Protein AF-A0AB74F305-F1 (afdb_monomer_lite)

pLDDT: mean 72.8, std 18.72, range [35.31, 97.62]

Organism: NCBI:txid53442

Foldseek 3Di:
DFKKFKWWDDPATDTDIDDDPDFVVVQVVVVVCVVVCVDDDDDDDDIDIGIDGDPPPPDPPPQPQKAWKWKQAAPAFIDIDIWGFDQVRVCVVQVARWDWADQDVFKIKIHHDPVVPPPWDWFDFRAHPVRHTDDTGTGMMMMFGAPPSNNTTHYDDPVRNVVVSVVRGGRDPPPPDPVPPPDPPPPDDDDD

Secondary structure (DSSP, 8-state):
--EEEEEE-SSS-EEEEEE-SSHHHHHHHHHHHHHTTSS---S-S---EEEEE-TT--------SEEEEEEE-TTS--EEEEEESSHHHHHHHHTS-EEEEEEETTEEEEEE-GGG-TTPPEEEEEE-TT--EEEEEES-EEEEEE-TTSSSEEPPPHHHHHHHHHHH-STT-----GGGS-----------

Structure (mmCIF, N/CA/C/O backbone):
data_AF-A0AB74F305-F1
#
_entry.id   AF-A0AB74F305-F1
#
loop_
_atom_site.group_PDB
_atom_site.id
_atom_site.type_symbol
_atom_site.label_atom_id
_atom_site.label_alt_id
_atom_site.label_comp_id
_atom_site.label_asym_id
_atom_site.label_entity_id
_atom_site.label_seq_id
_atom_site.pdbx_PDB_ins_code
_atom_site.Cartn_x
_atom_site.Cartn_y
_atom_site.Cartn_z
_atom_site.occupancy
_atom_site.B_iso_or_equiv
_atom_site.auth_seq_id
_atom_site.auth_comp_id
_atom_site.auth_asym_id
_atom_site.auth_atom_id
_atom_site.pdbx_PDB_model_num
ATOM 1 N N . MET A 1 1 ? 31.270 -5.449 -21.901 1.00 60.44 1 MET A N 1
ATOM 2 C CA . MET A 1 1 ? 30.596 -4.481 -22.786 1.00 60.44 1 MET A CA 1
ATOM 3 C C . MET A 1 1 ? 30.128 -3.310 -21.929 1.00 60.44 1 MET A C 1
ATOM 5 O O . MET A 1 1 ? 29.971 -3.527 -20.726 1.00 60.44 1 MET A O 1
ATOM 9 N N . PRO A 1 2 ? 30.035 -2.085 -22.472 1.00 66.62 2 PRO A N 1
ATOM 10 C CA . PRO A 1 2 ? 29.438 -0.961 -21.754 1.00 66.62 2 PRO A CA 1
ATOM 11 C C . PRO A 1 2 ? 27.959 -1.240 -21.427 1.00 66.62 2 PRO A C 1
ATOM 13 O O . PRO A 1 2 ? 27.319 -2.066 -22.074 1.00 66.62 2 PRO A O 1
ATOM 16 N N . LYS A 1 3 ? 27.446 -0.604 -20.369 1.00 64.94 3 LYS A N 1
ATOM 17 C CA . LYS A 1 3 ? 26.039 -0.705 -19.959 1.00 64.94 3 LYS A CA 1
ATOM 18 C C . LYS A 1 3 ? 25.354 0.634 -20.158 1.00 64.94 3 LYS A C 1
ATOM 20 O O . LYS A 1 3 ? 25.915 1.671 -19.791 1.00 64.94 3 LYS A O 1
ATOM 25 N N . TYR A 1 4 ? 24.152 0.580 -20.705 1.00 67.38 4 TYR A N 1
ATOM 26 C CA . TYR A 1 4 ? 23.337 1.746 -20.996 1.00 67.38 4 TYR A CA 1
ATOM 27 C C . TYR A 1 4 ? 22.005 1.615 -20.275 1.00 67.38 4 TYR A C 1
ATOM 29 O O . TYR A 1 4 ? 21.373 0.561 -20.341 1.00 67.38 4 TYR A O 1
ATOM 37 N N . ASP A 1 5 ? 21.588 2.685 -19.612 1.00 63.56 5 ASP A N 1
ATOM 38 C CA . ASP A 1 5 ? 20.220 2.833 -19.140 1.00 63.56 5 ASP A CA 1
ATOM 39 C C . ASP A 1 5 ? 19.426 3.508 -20.247 1.00 63.56 5 ASP A C 1
ATOM 41 O O . ASP A 1 5 ? 19.701 4.647 -20.621 1.00 63.56 5 ASP A O 1
ATOM 45 N N . VAL A 1 6 ? 18.456 2.788 -20.792 1.00 64.31 6 VAL A N 1
ATOM 46 C CA . VAL A 1 6 ? 17.524 3.314 -21.780 1.00 64.31 6 VAL A CA 1
ATOM 47 C C . VAL A 1 6 ? 16.281 3.762 -21.029 1.00 64.31 6 VAL A C 1
ATOM 49 O O . VAL A 1 6 ? 15.557 2.944 -20.452 1.00 64.31 6 VAL A O 1
ATOM 52 N N . THR A 1 7 ? 16.048 5.070 -21.007 1.00 57.38 7 THR A N 1
ATOM 53 C CA . THR A 1 7 ? 14.830 5.651 -20.449 1.00 57.38 7 THR A CA 1
ATOM 54 C C . THR A 1 7 ? 13.761 5.668 -21.525 1.00 57.38 7 THR A C 1
ATOM 56 O O . THR A 1 7 ? 13.965 6.224 -22.602 1.00 57.38 7 THR A O 1
ATOM 59 N N . VAL A 1 8 ? 12.611 5.077 -21.217 1.00 62.59 8 VAL A N 1
ATOM 60 C CA . VAL A 1 8 ? 11.417 5.145 -22.061 1.00 62.59 8 VAL A CA 1
ATOM 61 C C . VAL A 1 8 ? 10.491 6.204 -21.467 1.00 62.59 8 VAL A C 1
ATOM 63 O O . VAL A 1 8 ? 9.974 6.038 -20.355 1.00 62.59 8 VAL A O 1
ATOM 66 N N . THR A 1 9 ? 10.326 7.327 -22.163 1.00 47.56 9 THR A N 1
ATOM 67 C CA . THR A 1 9 ? 9.644 8.518 -21.637 1.00 47.56 9 THR A CA 1
ATOM 68 C C . THR A 1 9 ? 8.179 8.606 -22.080 1.00 47.56 9 THR A C 1
ATOM 70 O O . THR A 1 9 ? 7.843 9.332 -23.001 1.00 47.56 9 THR A O 1
ATOM 73 N N . GLU A 1 10 ? 7.252 7.979 -21.342 1.00 49.41 10 GLU A N 1
ATOM 74 C CA . GLU A 1 10 ? 5.833 8.397 -21.324 1.00 49.41 10 GLU A CA 1
ATOM 75 C C . GLU A 1 10 ? 5.156 8.092 -19.981 1.00 49.41 10 GLU A C 1
ATOM 77 O O . GLU A 1 10 ? 5.121 6.932 -19.600 1.00 49.41 10 GLU A O 1
ATOM 82 N N . LEU A 1 11 ? 4.590 9.121 -19.307 1.00 35.31 11 LEU A N 1
ATOM 83 C CA . LEU A 1 11 ? 3.744 9.182 -18.073 1.00 35.31 11 LEU A CA 1
ATOM 84 C C . LEU A 1 11 ? 4.050 8.246 -16.867 1.00 35.31 11 LEU A C 1
ATOM 86 O O . LEU A 1 11 ? 3.503 8.451 -15.783 1.00 35.31 11 LEU A O 1
ATOM 90 N N . ALA A 1 12 ? 4.949 7.286 -17.022 1.00 40.88 12 ALA A N 1
ATOM 91 C CA . ALA A 1 12 ? 5.517 6.331 -16.095 1.00 40.88 12 ALA A CA 1
ATOM 92 C C . ALA A 1 12 ? 6.875 5.912 -16.692 1.00 40.88 12 ALA A C 1
ATOM 94 O O . ALA A 1 12 ? 6.942 5.105 -17.615 1.00 40.88 12 ALA A O 1
ATOM 95 N N . CYS A 1 13 ? 7.959 6.513 -16.199 1.00 44.44 13 CYS A N 1
ATOM 96 C CA . CYS A 1 13 ? 9.302 6.264 -16.716 1.00 44.44 13 CYS A CA 1
ATOM 97 C C . CYS A 1 13 ? 9.743 4.836 -16.373 1.00 44.44 13 CYS A C 1
ATOM 99 O O . CYS A 1 13 ? 9.977 4.532 -15.197 1.00 44.44 13 CYS A O 1
ATOM 101 N N . ALA A 1 14 ? 9.872 3.986 -17.391 1.00 52.38 14 ALA A N 1
ATOM 102 C CA . ALA A 1 14 ? 10.574 2.715 -17.287 1.00 52.38 14 ALA A CA 1
ATOM 103 C C . ALA A 1 14 ? 12.036 2.933 -17.692 1.00 52.38 14 ALA A C 1
ATOM 105 O O . ALA A 1 14 ? 12.310 3.530 -18.733 1.00 52.38 14 ALA A O 1
ATOM 106 N N . VAL A 1 15 ? 12.964 2.460 -16.862 1.00 57.47 15 VAL A N 1
ATOM 107 C CA . VAL A 1 15 ? 14.394 2.427 -17.182 1.00 57.47 15 VAL A CA 1
ATOM 108 C C . VAL A 1 15 ? 14.761 0.972 -17.428 1.00 57.47 15 VAL A C 1
ATOM 110 O O . VAL A 1 15 ? 14.528 0.123 -16.566 1.00 57.47 15 VAL A O 1
ATOM 113 N N . VAL A 1 16 ? 15.292 0.679 -18.610 1.00 62.97 16 VAL A N 1
ATOM 114 C CA . VAL A 1 16 ? 15.774 -0.655 -18.977 1.00 62.97 16 VAL A CA 1
ATOM 115 C C . VAL A 1 16 ? 17.283 -0.578 -19.140 1.00 62.97 16 VAL A C 1
ATOM 117 O O . VAL A 1 16 ? 17.777 0.183 -19.966 1.00 62.97 16 VAL A O 1
ATOM 120 N N . THR A 1 17 ? 18.021 -1.369 -18.365 1.00 67.25 17 THR A N 1
ATOM 121 C CA . THR A 1 17 ? 19.474 -1.468 -18.517 1.00 67.25 17 THR A CA 1
ATOM 122 C C . THR A 1 17 ? 19.812 -2.569 -19.516 1.00 67.25 17 THR A C 1
ATOM 124 O O . THR A 1 17 ? 19.447 -3.729 -19.317 1.00 67.25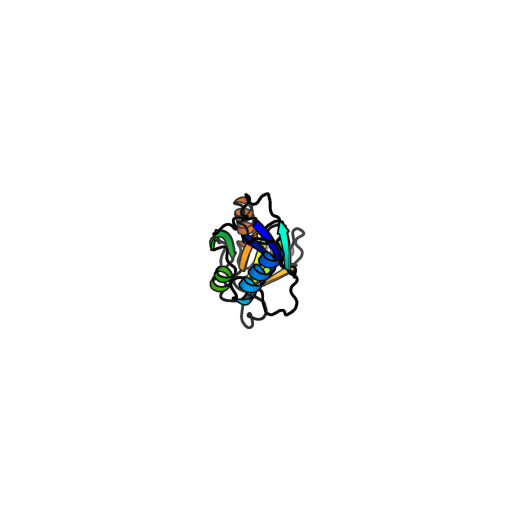 17 THR A O 1
ATOM 127 N N . VAL A 1 18 ? 20.545 -2.219 -20.567 1.00 70.19 18 VAL A N 1
ATOM 128 C CA . VAL A 1 18 ? 20.995 -3.141 -21.616 1.00 70.19 18 VAL A CA 1
ATOM 129 C C . VAL A 1 18 ? 22.522 -3.137 -21.721 1.00 70.19 18 VAL A C 1
ATOM 131 O O . VAL A 1 18 ? 23.187 -2.137 -21.432 1.00 70.19 18 VAL A O 1
ATOM 134 N N . GLU A 1 19 ? 23.096 -4.286 -22.079 1.00 72.62 19 GLU A N 1
ATOM 135 C CA . GLU A 1 19 ? 24.536 -4.438 -22.306 1.00 72.62 19 GLU A CA 1
ATOM 136 C C . GLU A 1 19 ? 24.802 -4.446 -23.808 1.00 72.62 19 GLU A C 1
ATOM 138 O O . GLU A 1 19 ? 24.696 -5.487 -24.446 1.00 72.62 19 GLU A O 1
ATOM 143 N N . GLU A 1 20 ? 25.160 -3.295 -24.365 1.00 77.00 20 GLU A N 1
ATOM 144 C CA . GLU A 1 20 ? 25.348 -3.134 -25.807 1.00 77.00 20 GLU A CA 1
ATOM 145 C C . GLU A 1 20 ? 26.668 -2.432 -26.122 1.00 77.00 20 GLU A C 1
ATOM 147 O O . GLU A 1 20 ? 27.344 -1.895 -25.239 1.00 77.00 20 GLU A O 1
ATOM 152 N N . GLU A 1 21 ? 27.100 -2.519 -27.378 1.00 74.25 21 GLU A N 1
ATOM 153 C CA . GLU A 1 21 ? 28.383 -1.953 -27.812 1.00 74.25 21 GLU A CA 1
ATOM 154 C C . GLU A 1 21 ? 28.345 -0.421 -27.895 1.00 74.25 21 GLU A C 1
ATOM 156 O O . GLU A 1 21 ? 29.355 0.233 -27.613 1.00 74.25 21 GLU A O 1
ATOM 161 N N . ASP A 1 22 ? 27.180 0.142 -28.219 1.00 76.50 22 ASP A N 1
ATOM 162 C CA . ASP A 1 22 ? 26.937 1.575 -28.325 1.00 76.50 22 ASP A CA 1
ATOM 163 C C . ASP A 1 22 ? 25.496 1.962 -27.929 1.00 76.50 22 ASP A C 1
ATOM 165 O O . ASP A 1 22 ? 24.659 1.124 -27.589 1.00 76.50 22 ASP A O 1
ATOM 169 N N . LYS A 1 23 ? 25.234 3.274 -27.928 1.00 71.75 23 LYS A N 1
ATOM 170 C CA . LYS A 1 23 ? 23.952 3.868 -27.530 1.00 71.75 23 LYS A CA 1
ATOM 171 C C . LYS A 1 23 ? 22.802 3.486 -28.480 1.00 71.75 23 LYS A C 1
ATOM 173 O O . LYS A 1 23 ? 21.680 3.309 -28.022 1.00 71.75 23 LYS A O 1
ATOM 178 N N . GLU A 1 24 ? 23.077 3.377 -29.776 1.00 74.25 24 GLU A N 1
ATOM 179 C CA . GLU A 1 24 ? 22.067 3.116 -30.810 1.00 74.25 24 GLU A CA 1
ATOM 180 C C . GLU A 1 24 ? 21.603 1.654 -30.734 1.00 74.25 24 GLU A C 1
ATOM 182 O O . GLU A 1 24 ? 20.406 1.379 -30.695 1.00 74.25 24 GLU A O 1
ATOM 187 N N . ALA A 1 25 ? 22.543 0.722 -30.548 1.00 77.25 25 ALA A N 1
ATOM 188 C CA . ALA A 1 25 ? 22.255 -0.683 -30.275 1.00 77.25 25 ALA A CA 1
ATOM 189 C C . ALA A 1 25 ? 21.471 -0.877 -28.963 1.00 77.25 25 ALA A C 1
ATOM 191 O O . ALA A 1 25 ? 20.577 -1.722 -28.890 1.00 77.25 25 ALA A O 1
ATOM 192 N N . ALA A 1 26 ? 21.760 -0.071 -27.934 1.00 74.88 26 ALA A N 1
ATOM 193 C CA . ALA A 1 26 ? 21.012 -0.081 -26.677 1.00 74.88 26 ALA A CA 1
ATOM 194 C C . ALA A 1 26 ? 19.537 0.321 -26.864 1.00 74.88 26 ALA A C 1
ATOM 196 O O . ALA A 1 26 ? 18.642 -0.337 -26.325 1.00 74.88 26 ALA A O 1
ATOM 197 N N . GLU A 1 27 ? 19.278 1.369 -27.648 1.00 72.88 27 GLU A N 1
ATOM 198 C CA . GLU A 1 27 ? 17.924 1.821 -27.986 1.00 72.88 27 GLU A CA 1
ATOM 199 C C . GLU A 1 27 ? 17.174 0.761 -28.809 1.00 72.88 27 GLU A C 1
ATOM 201 O O . GLU A 1 27 ? 16.063 0.383 -28.431 1.00 72.88 27 GLU A O 1
ATOM 206 N N . GLU A 1 28 ? 17.801 0.182 -29.841 1.00 77.00 28 GLU A N 1
ATOM 207 C CA . GLU A 1 28 ? 17.206 -0.905 -30.636 1.00 77.00 28 GLU A CA 1
ATOM 208 C C . GLU A 1 28 ? 16.890 -2.146 -29.787 1.00 77.00 28 GLU A C 1
ATOM 210 O O . GLU A 1 28 ? 15.844 -2.783 -29.957 1.00 77.00 28 GLU A O 1
ATOM 215 N N . MET A 1 29 ? 17.773 -2.509 -28.850 1.00 75.06 29 MET A N 1
ATOM 216 C CA . MET A 1 29 ? 17.553 -3.649 -27.961 1.00 75.06 29 MET A CA 1
ATOM 217 C C . MET A 1 29 ? 16.366 -3.400 -27.025 1.00 75.06 29 MET A C 1
ATOM 219 O O . MET A 1 29 ? 15.519 -4.289 -26.869 1.00 75.06 29 MET A O 1
ATOM 223 N N . ALA A 1 30 ? 16.283 -2.208 -26.428 1.00 70.62 30 ALA A N 1
ATOM 224 C CA . ALA A 1 30 ? 15.178 -1.814 -25.560 1.00 70.62 30 ALA A CA 1
ATOM 225 C C . ALA A 1 30 ? 13.848 -1.750 -26.327 1.00 70.62 30 ALA A C 1
ATOM 227 O O . ALA A 1 30 ? 12.839 -2.286 -25.859 1.00 70.62 30 ALA A O 1
ATOM 228 N N . GLU A 1 31 ? 13.848 -1.199 -27.542 1.00 71.62 31 GLU A N 1
ATOM 229 C CA . GLU A 1 31 ? 12.685 -1.194 -28.429 1.00 71.62 31 GLU A CA 1
ATOM 230 C C . GLU A 1 31 ? 12.271 -2.628 -28.808 1.00 71.62 31 GLU A C 1
ATOM 232 O O . GLU A 1 31 ? 11.092 -2.988 -28.774 1.00 71.62 31 GLU A O 1
ATOM 237 N N . ALA A 1 32 ? 13.230 -3.509 -29.098 1.00 72.06 32 ALA A N 1
ATOM 238 C CA . ALA A 1 32 ? 12.954 -4.909 -29.393 1.00 72.06 32 ALA A CA 1
ATOM 239 C C . ALA A 1 32 ? 12.415 -5.675 -28.173 1.00 72.06 32 ALA A C 1
ATOM 241 O O . ALA A 1 32 ? 11.588 -6.572 -28.340 1.00 72.06 32 ALA A O 1
ATOM 242 N N . MET A 1 33 ? 12.870 -5.378 -26.950 1.00 67.25 33 MET A N 1
ATOM 243 C CA . MET A 1 33 ? 12.297 -5.932 -25.710 1.00 67.25 33 MET A CA 1
ATOM 244 C C . MET A 1 33 ? 10.852 -5.462 -25.510 1.00 67.25 33 MET A C 1
ATOM 246 O O . MET A 1 33 ? 9.973 -6.268 -25.185 1.00 67.25 33 MET A O 1
ATOM 250 N N . PHE A 1 34 ? 10.587 -4.183 -25.783 1.00 65.12 34 PHE A N 1
ATOM 251 C CA . PHE A 1 34 ? 9.245 -3.611 -25.748 1.00 65.12 34 PHE A CA 1
ATOM 252 C C . PHE A 1 34 ? 8.315 -4.282 -26.772 1.00 65.12 34 PHE A C 1
ATOM 254 O O . PHE A 1 34 ? 7.265 -4.811 -26.408 1.00 65.12 34 PHE A O 1
ATOM 261 N N . ASN A 1 35 ? 8.743 -4.385 -28.032 1.00 66.44 35 ASN A N 1
ATOM 262 C CA . ASN A 1 35 ? 7.987 -5.025 -29.115 1.00 66.44 35 ASN A CA 1
ATOM 263 C C . ASN A 1 35 ? 7.760 -6.533 -28.894 1.00 66.44 35 ASN A C 1
ATOM 265 O O . ASN A 1 35 ? 6.776 -7.096 -29.378 1.00 66.44 35 ASN A O 1
ATOM 269 N N . ARG A 1 36 ? 8.645 -7.200 -28.140 1.00 68.50 36 ARG A N 1
ATOM 270 C CA . ARG A 1 36 ? 8.478 -8.599 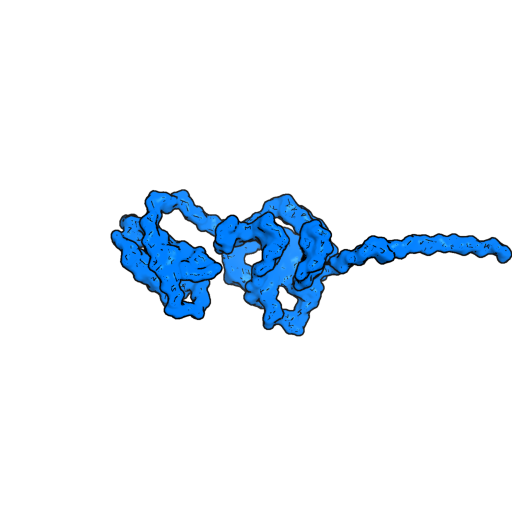-27.705 1.00 68.50 36 ARG A CA 1
ATOM 271 C C . ARG A 1 36 ? 7.495 -8.763 -26.540 1.00 68.50 36 ARG A C 1
ATOM 273 O O . ARG A 1 36 ? 7.133 -9.893 -26.214 1.00 68.50 36 ARG A O 1
ATOM 280 N N . GLY A 1 37 ? 7.031 -7.664 -25.940 1.00 55.72 37 GLY A N 1
ATOM 281 C CA . GLY A 1 37 ? 6.119 -7.668 -24.796 1.00 55.72 37 GLY A CA 1
ATOM 282 C C . GLY A 1 37 ? 6.785 -8.089 -23.484 1.00 55.72 37 GLY A C 1
ATOM 283 O O . GLY A 1 37 ? 6.087 -8.466 -22.541 1.00 55.72 37 GLY A O 1
ATOM 284 N N . GLU A 1 38 ? 8.120 -8.051 -23.421 1.00 58.66 38 GLU A N 1
ATOM 285 C CA . GLU A 1 38 ? 8.894 -8.336 -22.204 1.00 58.66 38 GLU A CA 1
ATOM 286 C C . GLU A 1 38 ? 8.779 -7.184 -21.192 1.00 58.66 38 GLU A C 1
ATOM 288 O O . GLU A 1 38 ? 8.834 -7.406 -19.982 1.00 58.66 38 GLU A O 1
ATOM 293 N N . CYS A 1 39 ? 8.481 -5.977 -21.683 1.00 48.22 39 CYS A N 1
ATOM 294 C CA . CYS A 1 39 ? 8.061 -4.824 -20.897 1.00 48.22 39 CYS A CA 1
ATOM 295 C C . CYS A 1 39 ? 6.602 -4.495 -21.249 1.00 48.22 39 CYS A C 1
ATOM 297 O O . CYS A 1 39 ? 6.292 -4.164 -22.390 1.00 48.22 39 CYS A O 1
ATOM 299 N N . SER A 1 40 ? 5.674 -4.615 -20.293 1.00 40.22 40 SER A N 1
ATOM 300 C CA . SER A 1 40 ? 4.253 -4.366 -20.555 1.00 40.22 40 SER A CA 1
ATOM 301 C C . SER A 1 40 ? 3.882 -2.912 -20.262 1.00 40.22 40 SER A C 1
ATOM 303 O O . SER A 1 40 ? 3.558 -2.578 -19.121 1.00 40.22 40 SER A O 1
ATOM 305 N N . PHE A 1 41 ? 3.859 -2.071 -21.292 1.00 44.94 41 PHE A N 1
ATOM 306 C CA . PHE A 1 41 ? 3.105 -0.820 -21.280 1.00 44.94 41 PHE A CA 1
ATOM 307 C C . PHE A 1 41 ? 2.137 -0.813 -22.466 1.00 44.94 41 PHE A C 1
ATOM 309 O O . PHE A 1 41 ? 2.432 -1.316 -23.543 1.00 44.94 41 PHE A O 1
ATOM 316 N N . THR A 1 42 ? 0.909 -0.383 -22.205 1.00 38.00 42 THR A N 1
ATOM 317 C CA . THR A 1 42 ? -0.244 -0.479 -23.109 1.00 38.00 42 THR A CA 1
ATOM 318 C C . THR A 1 42 ? -0.032 0.256 -24.432 1.00 38.00 42 THR A C 1
ATOM 320 O O . THR A 1 42 ? 0.573 1.315 -24.424 1.00 38.00 42 THR A O 1
ATOM 323 N N . ASP A 1 43 ? -0.617 -0.281 -25.507 1.00 41.22 43 ASP A N 1
ATOM 324 C CA . ASP A 1 43 ? -0.848 0.297 -26.843 1.00 41.22 43 ASP A CA 1
ATOM 325 C C . ASP A 1 43 ? -0.677 1.831 -26.985 1.00 41.22 43 ASP A C 1
ATOM 327 O O . ASP A 1 43 ? -1.669 2.562 -26.966 1.00 41.22 43 ASP A O 1
ATOM 331 N N . TYR A 1 44 ? 0.540 2.324 -27.235 1.00 48.03 44 TYR A N 1
ATOM 332 C CA . TYR A 1 44 ? 0.775 3.686 -27.739 1.00 48.03 44 TYR A CA 1
ATOM 333 C C . TYR A 1 44 ? 1.870 3.664 -28.811 1.00 48.03 44 TYR A C 1
ATOM 335 O O . TYR A 1 44 ? 2.780 2.841 -28.768 1.00 48.03 44 TYR A O 1
ATOM 343 N N . LYS A 1 45 ? 1.694 4.482 -29.854 1.00 47.34 45 LYS A N 1
ATOM 344 C CA . LYS A 1 45 ? 2.442 4.390 -31.120 1.00 47.34 45 LYS A CA 1
ATOM 345 C C . LYS A 1 45 ? 3.676 5.292 -31.192 1.00 47.34 45 LYS A C 1
ATOM 347 O O . LYS A 1 45 ? 4.393 5.190 -32.178 1.00 47.34 45 LYS A O 1
ATOM 352 N N . ASP A 1 46 ? 3.918 6.115 -30.176 1.00 51.69 46 ASP A N 1
ATOM 353 C CA . ASP A 1 46 ? 4.933 7.167 -30.206 1.00 51.69 46 ASP A CA 1
ATOM 354 C C . ASP A 1 46 ? 5.693 7.185 -28.860 1.00 51.69 46 ASP A C 1
ATOM 356 O O . ASP A 1 46 ? 5.374 7.972 -27.978 1.00 51.69 46 ASP A O 1
ATOM 360 N N . LEU A 1 47 ? 6.648 6.264 -28.673 1.00 55.22 47 LEU A N 1
ATOM 361 C CA . LEU A 1 47 ? 7.543 6.232 -27.505 1.00 55.22 47 LEU A CA 1
ATOM 362 C C . LEU A 1 47 ? 8.927 6.755 -27.900 1.00 55.22 47 LEU A C 1
ATOM 364 O O . LEU A 1 47 ? 9.485 6.292 -28.894 1.00 55.22 47 LEU A O 1
ATOM 368 N N . ASP A 1 48 ? 9.489 7.655 -27.094 1.00 57.75 48 ASP A N 1
ATOM 369 C CA . ASP A 1 48 ? 10.878 8.096 -27.223 1.00 57.75 48 ASP A CA 1
ATOM 370 C C . ASP A 1 48 ? 11.783 7.228 -26.322 1.00 57.75 48 ASP A C 1
ATOM 372 O O . ASP A 1 48 ? 11.491 7.008 -25.140 1.00 57.75 48 ASP A O 1
ATOM 376 N N . PHE A 1 49 ? 12.877 6.714 -26.894 1.00 57.53 49 PHE A N 1
ATOM 377 C CA . PHE A 1 49 ? 13.903 5.930 -26.201 1.00 57.53 49 PHE A CA 1
ATOM 378 C C . PHE A 1 49 ? 15.171 6.776 -26.091 1.00 57.53 49 PHE A C 1
ATOM 380 O O . PHE A 1 49 ? 15.733 7.179 -27.104 1.00 57.53 49 PHE A O 1
ATOM 387 N N . GLU A 1 50 ? 15.630 7.050 -24.871 1.00 61.78 50 GLU A N 1
ATOM 388 C CA . GLU A 1 50 ? 16.856 7.816 -24.635 1.00 61.78 50 GLU A CA 1
ATOM 389 C C . GLU A 1 50 ? 17.856 6.980 -23.835 1.00 61.78 50 GLU A C 1
ATOM 391 O O . GLU A 1 50 ? 17.655 6.728 -22.646 1.00 61.78 50 GLU A O 1
ATOM 396 N N . ALA A 1 51 ? 18.951 6.558 -24.472 1.00 51.31 51 ALA A N 1
ATOM 397 C CA . ALA A 1 51 ? 20.013 5.825 -23.786 1.00 51.31 51 ALA A CA 1
ATOM 398 C C . ALA A 1 51 ? 21.096 6.740 -23.182 1.00 51.31 51 ALA A C 1
ATOM 400 O O . ALA A 1 51 ? 21.667 7.609 -23.851 1.00 51.31 51 ALA A O 1
ATOM 401 N N . GLU A 1 52 ? 21.439 6.508 -21.918 1.00 65.00 52 GLU A N 1
ATOM 402 C CA . GLU 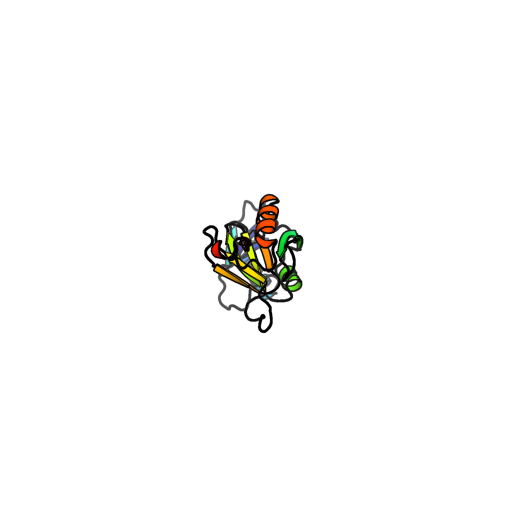A 1 52 ? 22.550 7.152 -21.214 1.00 65.00 52 GLU A CA 1
ATOM 403 C C . GLU A 1 52 ? 23.541 6.100 -20.696 1.00 65.00 52 GLU A C 1
ATOM 405 O O . GLU A 1 52 ? 23.166 5.005 -20.277 1.00 65.00 52 GLU A O 1
ATOM 410 N N . LEU A 1 53 ? 24.841 6.413 -20.750 1.00 47.03 53 LEU A N 1
ATOM 411 C CA . LEU A 1 53 ? 25.884 5.537 -20.209 1.00 47.03 53 LEU A CA 1
ATOM 412 C C . LEU A 1 53 ? 25.728 5.486 -18.683 1.00 47.03 53 LEU A C 1
ATOM 414 O O . LEU A 1 53 ? 25.789 6.539 -18.049 1.00 47.03 53 LEU A O 1
ATOM 418 N N . ASN A 1 54 ? 25.596 4.294 -18.093 1.00 55.75 54 ASN A N 1
ATOM 419 C CA . ASN A 1 54 ? 25.499 4.139 -16.639 1.00 55.75 54 ASN A CA 1
ATOM 420 C C . ASN A 1 54 ? 26.832 3.621 -16.048 1.00 55.75 54 ASN A C 1
ATOM 422 O O . ASN A 1 54 ? 27.051 2.407 -15.974 1.00 55.75 54 ASN A O 1
ATOM 426 N N . PRO A 1 55 ? 27.757 4.513 -15.630 1.00 46.66 55 PRO A N 1
ATOM 427 C CA . PRO A 1 55 ? 29.019 4.117 -15.002 1.00 46.66 55 PRO A CA 1
ATOM 428 C C . PRO A 1 55 ? 28.861 3.599 -13.558 1.00 46.66 55 PRO A C 1
ATOM 430 O O . PRO A 1 55 ? 29.794 2.982 -13.046 1.00 46.66 55 PRO A O 1
ATOM 433 N N . ASP A 1 56 ? 27.696 3.799 -12.930 1.00 49.94 56 ASP A N 1
ATOM 434 C CA . ASP A 1 56 ? 27.402 3.514 -11.518 1.00 49.94 56 ASP A CA 1
ATOM 435 C C . ASP A 1 56 ? 26.366 2.384 -11.348 1.00 49.94 56 ASP A C 1
ATOM 437 O O . ASP A 1 56 ? 25.605 2.379 -10.379 1.00 49.94 56 ASP A O 1
ATOM 441 N N . ALA A 1 57 ? 26.341 1.399 -12.258 1.00 45.03 57 ALA A N 1
ATOM 442 C CA . ALA A 1 57 ? 25.448 0.226 -12.251 1.00 45.03 57 ALA A CA 1
ATOM 443 C C . ALA A 1 57 ? 25.688 -0.755 -11.068 1.00 45.03 57 ALA A C 1
ATOM 445 O O . ALA A 1 57 ? 25.849 -1.962 -11.247 1.00 45.03 57 ALA A O 1
ATOM 446 N N . PHE A 1 58 ? 25.734 -0.224 -9.846 1.00 36.09 58 PHE A N 1
ATOM 447 C CA . PHE A 1 58 ? 25.842 -0.902 -8.557 1.00 36.09 58 PHE A CA 1
ATOM 448 C C . PHE A 1 58 ? 24.757 -0.470 -7.558 1.00 36.09 58 PHE A C 1
ATOM 450 O O . PHE A 1 58 ? 24.882 -0.721 -6.361 1.00 36.09 58 PHE A O 1
ATOM 457 N N . TYR A 1 59 ? 23.656 0.103 -8.041 1.00 38.66 59 TYR A N 1
ATOM 458 C CA . TYR A 1 59 ? 22.384 0.051 -7.331 1.00 38.66 59 TYR A CA 1
ATOM 459 C C . TYR A 1 59 ? 21.348 -0.544 -8.274 1.00 38.66 59 TYR A C 1
ATOM 461 O O . TYR A 1 59 ? 20.646 0.165 -8.986 1.00 38.66 59 TYR A O 1
ATOM 469 N N . GLU A 1 60 ? 21.254 -1.873 -8.274 1.00 41.56 60 GLU A N 1
ATOM 470 C CA . GLU A 1 60 ? 19.976 -2.502 -8.582 1.00 41.56 60 GLU A CA 1
ATOM 471 C C . GLU A 1 60 ? 18.950 -1.827 -7.665 1.00 41.56 60 GLU A C 1
ATOM 473 O O . GLU A 1 60 ? 19.019 -1.978 -6.440 1.00 41.56 60 GLU A O 1
ATOM 478 N N . ILE A 1 61 ? 18.014 -1.058 -8.221 1.00 43.62 61 ILE A N 1
ATOM 479 C CA . ILE A 1 61 ? 16.769 -0.776 -7.512 1.00 43.62 61 ILE A CA 1
ATOM 480 C C . ILE A 1 61 ? 16.073 -2.134 -7.443 1.00 43.62 61 ILE A C 1
ATOM 482 O O . ILE A 1 61 ? 15.297 -2.501 -8.320 1.00 43.62 61 ILE A O 1
ATOM 486 N N . GLN A 1 62 ? 16.451 -2.952 -6.459 1.00 47.28 62 GLN A N 1
ATOM 487 C CA . GLN A 1 62 ? 15.790 -4.217 -6.203 1.00 47.28 62 GLN A CA 1
ATOM 488 C C . GLN A 1 62 ? 14.400 -3.859 -5.705 1.00 47.28 62 GLN A C 1
ATOM 490 O O . GLN A 1 62 ? 14.205 -3.574 -4.522 1.00 47.28 62 GLN A O 1
ATOM 495 N N . GLU A 1 63 ? 13.437 -3.843 -6.624 1.00 61.88 63 GLU A N 1
ATOM 496 C CA . GLU A 1 63 ? 12.034 -3.817 -6.256 1.00 61.88 63 GLU A CA 1
ATOM 497 C C . GLU A 1 63 ? 11.820 -4.949 -5.244 1.00 61.88 63 GLU A C 1
ATOM 499 O O . GLU A 1 63 ? 12.149 -6.111 -5.527 1.00 61.88 63 GLU A O 1
ATOM 504 N N . PRO A 1 64 ? 11.342 -4.646 -4.026 1.00 67.06 64 PRO A N 1
ATOM 505 C CA . PRO A 1 64 ? 11.198 -5.672 -3.014 1.00 67.06 64 PRO A CA 1
ATOM 506 C C . PRO A 1 64 ? 10.199 -6.694 -3.544 1.00 67.06 64 PRO A C 1
ATOM 508 O O . PRO A 1 64 ? 9.047 -6.350 -3.774 1.00 67.06 64 PRO A O 1
ATOM 511 N N . LYS A 1 65 ? 10.634 -7.944 -3.748 1.00 80.50 65 LYS A N 1
ATOM 512 C CA . LYS A 1 65 ? 9.823 -9.016 -4.359 1.00 80.50 65 LYS A CA 1
ATOM 513 C C . LYS A 1 65 ? 8.471 -9.216 -3.668 1.00 80.50 65 LYS A C 1
ATOM 515 O O . LYS A 1 65 ? 7.491 -9.620 -4.294 1.00 80.50 65 LYS A O 1
ATOM 520 N N . GLU A 1 66 ? 8.428 -8.938 -2.372 1.00 89.94 66 GLU A N 1
ATOM 521 C CA . GLU A 1 66 ? 7.225 -8.964 -1.558 1.00 89.94 66 GLU A CA 1
ATOM 522 C C . GLU A 1 66 ? 7.133 -7.700 -0.708 1.00 89.94 66 GLU A C 1
ATOM 524 O O . GLU A 1 66 ? 8.139 -7.179 -0.224 1.00 89.94 66 GLU A O 1
ATOM 529 N N . ILE A 1 67 ? 5.906 -7.238 -0.488 1.00 93.62 67 ILE A N 1
ATOM 530 C CA . ILE A 1 67 ? 5.610 -6.070 0.335 1.00 93.62 67 ILE A CA 1
ATOM 531 C C . ILE A 1 67 ? 4.569 -6.399 1.398 1.00 93.62 67 ILE A C 1
ATOM 533 O O . ILE A 1 67 ? 3.671 -7.221 1.203 1.00 93.62 67 ILE A O 1
ATOM 537 N N . THR A 1 68 ? 4.678 -5.722 2.537 1.00 96.19 68 THR A N 1
ATOM 538 C CA . THR A 1 68 ? 3.659 -5.762 3.586 1.00 96.19 68 THR A CA 1
ATOM 539 C C . THR A 1 68 ? 2.603 -4.701 3.316 1.00 96.19 68 THR A C 1
ATOM 541 O O . THR A 1 68 ? 2.892 -3.504 3.346 1.00 96.19 68 THR A O 1
ATOM 544 N N . VAL A 1 69 ? 1.366 -5.143 3.115 1.00 96.88 69 VAL A N 1
ATOM 545 C CA . VAL A 1 69 ? 0.196 -4.288 2.894 1.00 96.88 69 VAL A CA 1
ATOM 546 C C . VAL A 1 69 ? -0.792 -4.419 4.043 1.00 96.88 69 VAL A C 1
ATOM 548 O O . VAL A 1 69 ? -0.792 -5.416 4.765 1.00 96.88 69 VAL A O 1
ATOM 551 N N . LEU A 1 70 ? -1.673 -3.433 4.208 1.00 97.62 70 LEU A N 1
ATOM 552 C CA . LEU A 1 70 ? -2.822 -3.549 5.106 1.00 97.62 70 LEU A CA 1
ATOM 553 C C . LEU A 1 70 ? -4.083 -3.814 4.287 1.00 97.62 70 LEU A C 1
ATOM 555 O O . LEU A 1 70 ? -4.632 -2.890 3.694 1.00 97.62 70 LEU A O 1
ATOM 559 N N . MET A 1 71 ? -4.546 -5.061 4.269 1.00 96.62 71 MET A N 1
ATOM 560 C CA . MET A 1 71 ? -5.786 -5.450 3.602 1.00 96.62 71 MET A CA 1
ATOM 561 C C . MET A 1 71 ? -6.993 -5.001 4.426 1.00 96.62 71 MET A C 1
ATOM 563 O O . MET A 1 71 ? -7.037 -5.224 5.635 1.00 96.62 71 MET A O 1
ATOM 567 N N . VAL A 1 72 ? -7.994 -4.416 3.775 1.00 95.25 72 VAL A N 1
ATOM 568 C CA . VAL A 1 72 ? -9.240 -3.936 4.384 1.00 95.25 72 VAL A CA 1
ATOM 569 C C . VAL A 1 72 ? -10.430 -4.569 3.659 1.00 95.25 72 VAL A C 1
ATOM 571 O O . VAL A 1 72 ? -11.012 -3.964 2.754 1.00 95.25 72 VAL A O 1
ATOM 574 N N . PRO A 1 73 ? -10.820 -5.799 4.037 1.00 92.44 73 PRO A N 1
ATOM 575 C CA . PRO A 1 73 ? -11.953 -6.458 3.412 1.00 92.44 73 PRO A CA 1
ATOM 576 C C . PRO A 1 73 ? -13.272 -5.799 3.818 1.00 92.44 73 PRO A C 1
ATOM 578 O O . PRO A 1 73 ? -13.422 -5.302 4.942 1.00 92.44 73 PRO A O 1
ATOM 581 N N . ASN A 1 74 ? -14.260 -5.847 2.933 1.00 90.31 74 ASN A N 1
ATOM 582 C CA . ASN A 1 74 ? -15.578 -5.308 3.214 1.00 90.31 74 ASN A CA 1
ATOM 583 C C . ASN A 1 74 ? -16.230 -6.039 4.401 1.00 90.31 74 ASN A C 1
ATOM 585 O O . ASN A 1 74 ? -16.181 -7.266 4.518 1.00 90.31 74 ASN A O 1
ATOM 589 N N . GLY A 1 75 ? -16.807 -5.271 5.327 1.00 87.31 75 GLY A N 1
ATOM 590 C CA . GLY A 1 75 ? -17.457 -5.806 6.523 1.00 87.31 75 GLY A CA 1
ATOM 591 C C . GLY A 1 75 ? -16.515 -6.397 7.586 1.00 87.31 75 GLY A C 1
ATOM 592 O O . GLY A 1 75 ? -16.999 -6.873 8.612 1.00 87.31 75 GLY A O 1
ATOM 593 N N . LYS A 1 76 ? -15.189 -6.388 7.382 1.00 90.81 76 LYS A N 1
ATOM 594 C CA . LYS A 1 76 ? -14.205 -7.017 8.283 1.00 90.81 76 LYS A CA 1
ATOM 595 C C . LYS A 1 76 ? -13.154 -6.011 8.775 1.00 90.81 76 LYS A C 1
ATOM 597 O O . LYS A 1 76 ? -12.955 -4.977 8.131 1.00 90.81 76 LYS A O 1
ATOM 602 N N . PRO A 1 77 ? -12.494 -6.286 9.917 1.00 91.12 77 PRO A N 1
ATOM 603 C CA . PRO A 1 77 ? -11.376 -5.474 10.376 1.00 91.12 77 PRO A CA 1
ATOM 604 C C . PRO A 1 77 ? -10.160 -5.643 9.450 1.00 91.12 77 PRO A C 1
ATOM 606 O O . PRO A 1 77 ? -9.994 -6.710 8.840 1.00 91.12 77 PRO A O 1
ATOM 609 N N . PRO A 1 78 ? -9.310 -4.610 9.354 1.00 95.31 78 PRO A N 1
ATOM 610 C CA . PRO A 1 78 ? -8.120 -4.627 8.524 1.00 95.31 78 PRO A CA 1
ATOM 611 C C . PRO A 1 78 ? -7.072 -5.605 9.068 1.00 95.31 78 PRO A C 1
ATOM 613 O O . PRO A 1 78 ? -6.990 -5.843 10.275 1.00 95.31 78 PRO A O 1
ATOM 616 N N . LYS A 1 79 ? -6.269 -6.195 8.180 1.00 95.38 79 LYS A N 1
ATOM 617 C CA . LYS A 1 79 ? -5.230 -7.170 8.540 1.00 95.38 79 LYS A CA 1
ATOM 618 C C . LYS A 1 79 ? -3.966 -6.977 7.705 1.00 95.38 79 LYS A C 1
ATOM 620 O O . LYS A 1 79 ? -4.079 -6.810 6.490 1.00 95.38 79 LYS A O 1
ATOM 625 N N . PRO A 1 80 ? -2.771 -7.008 8.322 1.00 96.94 80 PRO A N 1
ATOM 626 C CA . PRO A 1 80 ? -1.529 -6.992 7.568 1.00 96.94 80 PRO A CA 1
ATOM 627 C C . PRO A 1 80 ? -1.387 -8.292 6.772 1.00 96.94 80 PRO A C 1
ATOM 629 O O . PRO A 1 80 ? -1.721 -9.371 7.267 1.00 96.94 80 PRO A O 1
ATOM 632 N N . GLN A 1 81 ? -0.890 -8.181 5.547 1.00 95.69 81 GLN A N 1
ATOM 633 C CA . GLN A 1 81 ? -0.651 -9.309 4.658 1.00 95.69 81 GLN A CA 1
ATOM 634 C C . GLN A 1 81 ? 0.606 -9.051 3.827 1.00 95.69 81 GLN A C 1
ATOM 636 O O . GLN A 1 81 ? 0.849 -7.927 3.396 1.00 95.69 81 GLN A O 1
ATOM 641 N N . THR A 1 82 ? 1.388 -10.100 3.589 1.00 95.25 82 THR A N 1
ATOM 642 C CA . THR A 1 82 ? 2.492 -10.071 2.627 1.00 95.25 82 THR A CA 1
ATOM 643 C C . THR A 1 82 ? 1.959 -10.430 1.248 1.00 95.25 82 THR A C 1
ATOM 645 O O . THR A 1 82 ? 1.233 -11.418 1.100 1.00 95.25 82 THR A O 1
ATOM 648 N N . VAL A 1 83 ? 2.286 -9.618 0.250 1.00 91.06 83 VAL A N 1
ATOM 649 C CA . VAL A 1 83 ? 1.866 -9.820 -1.140 1.00 91.06 83 VAL A CA 1
ATOM 650 C C . VAL A 1 83 ? 3.064 -9.691 -2.066 1.00 91.06 83 VAL A C 1
ATOM 652 O O . VAL A 1 83 ? 3.992 -8.935 -1.789 1.00 91.06 83 VAL A O 1
ATOM 655 N N . GLU A 1 84 ? 3.029 -10.426 -3.171 1.00 88.31 84 GLU A N 1
ATOM 656 C CA . GLU A 1 84 ? 4.006 -10.283 -4.248 1.00 88.31 84 GLU A CA 1
ATOM 657 C C . GLU A 1 84 ? 3.902 -8.873 -4.845 1.00 88.31 84 GLU A C 1
ATOM 659 O O . GLU A 1 84 ? 2.806 -8.408 -5.178 1.00 88.31 84 GLU A O 1
ATOM 664 N N . ASN A 1 85 ? 5.043 -8.204 -4.983 1.00 83.94 85 ASN A N 1
ATOM 665 C CA . ASN A 1 85 ? 5.135 -6.845 -5.500 1.00 83.94 85 ASN A CA 1
ATOM 666 C C . ASN A 1 85 ? 5.114 -6.836 -7.031 1.00 83.94 85 ASN A C 1
ATOM 668 O O . ASN A 1 85 ? 6.077 -6.475 -7.695 1.00 83.94 85 ASN A O 1
ATOM 672 N N . SER A 1 86 ? 4.013 -7.315 -7.604 1.00 80.00 86 SER A N 1
ATOM 673 C CA . SER A 1 86 ? 3.786 -7.259 -9.042 1.00 80.00 86 SER A CA 1
ATOM 674 C C . SER A 1 86 ? 2.349 -6.850 -9.324 1.00 80.00 86 SER A C 1
ATOM 676 O O . SER A 1 86 ? 1.401 -7.369 -8.726 1.00 80.00 86 SER A O 1
ATOM 678 N N . MET A 1 87 ? 2.152 -5.949 -10.291 1.00 79.69 87 MET A N 1
ATOM 679 C CA . MET A 1 87 ? 0.806 -5.531 -10.708 1.00 79.69 87 MET A CA 1
ATOM 680 C C . MET A 1 87 ? -0.055 -6.725 -11.129 1.00 79.69 87 MET A C 1
ATOM 682 O O . MET A 1 87 ? -1.263 -6.750 -10.897 1.00 79.69 87 MET A O 1
ATOM 686 N N . ARG A 1 88 ? 0.566 -7.765 -11.697 1.00 77.12 88 ARG A N 1
ATOM 687 C CA . ARG A 1 88 ? -0.118 -9.010 -12.050 1.00 77.12 88 ARG A CA 1
ATOM 688 C C . ARG A 1 88 ? -0.630 -9.748 -10.810 1.00 77.12 88 ARG A C 1
ATOM 690 O O . ARG A 1 88 ? -1.768 -10.215 -10.827 1.00 77.12 88 ARG A O 1
ATOM 697 N N . ALA A 1 89 ? 0.168 -9.868 -9.750 1.00 80.44 89 ALA A N 1
ATOM 698 C CA . ALA A 1 89 ? -0.274 -10.481 -8.501 1.00 80.44 89 ALA A CA 1
ATOM 699 C C . ALA A 1 89 ? -1.342 -9.644 -7.796 1.00 80.44 89 ALA A C 1
ATOM 701 O O . ALA A 1 89 ? -2.353 -10.202 -7.369 1.00 80.44 89 ALA A O 1
ATOM 702 N N . ILE A 1 90 ? -1.171 -8.323 -7.766 1.00 86.00 90 ILE A N 1
ATOM 703 C CA . ILE A 1 90 ? -2.130 -7.377 -7.187 1.00 86.00 90 ILE A CA 1
ATOM 704 C C . ILE A 1 90 ? -3.484 -7.461 -7.904 1.00 86.00 90 ILE A C 1
ATOM 706 O O . ILE A 1 90 ? -4.507 -7.655 -7.252 1.00 86.00 90 ILE A O 1
ATOM 710 N N . ASN A 1 91 ? -3.507 -7.408 -9.239 1.00 81.94 91 ASN A N 1
ATOM 711 C CA . ASN A 1 91 ? -4.747 -7.518 -10.016 1.00 81.94 91 ASN A CA 1
ATOM 712 C C . ASN A 1 91 ? -5.443 -8.871 -9.803 1.00 81.94 91 ASN A C 1
ATOM 714 O O . ASN A 1 91 ? -6.665 -8.933 -9.671 1.00 81.94 91 ASN A O 1
ATOM 718 N N . ARG A 1 92 ? -4.678 -9.972 -9.725 1.00 82.94 92 ARG A N 1
ATOM 719 C CA . ARG A 1 92 ? -5.236 -11.298 -9.405 1.00 82.94 92 ARG A CA 1
ATOM 720 C C . ARG A 1 92 ? -5.825 -11.343 -7.999 1.00 82.94 92 ARG A C 1
ATOM 722 O O . ARG A 1 92 ? -6.922 -11.861 -7.832 1.00 82.94 92 ARG A O 1
ATOM 729 N N . MET A 1 93 ? -5.108 -10.810 -7.010 1.00 88.38 93 MET A N 1
ATOM 730 C CA . MET A 1 93 ? -5.550 -10.761 -5.615 1.00 88.38 93 MET A CA 1
ATOM 731 C C . MET A 1 93 ? -6.843 -9.958 -5.472 1.00 88.38 93 MET A C 1
ATOM 733 O O . MET A 1 93 ? -7.759 -10.390 -4.781 1.00 88.38 93 MET A O 1
ATOM 737 N N . MET A 1 94 ? -6.922 -8.814 -6.151 1.00 86.19 94 MET A N 1
ATOM 738 C CA . MET A 1 94 ? -8.090 -7.937 -6.123 1.00 86.19 94 MET A CA 1
ATOM 739 C C . MET A 1 94 ? -9.209 -8.409 -7.062 1.00 86.19 94 MET A C 1
ATOM 741 O O . MET A 1 94 ? -10.299 -7.859 -7.026 1.00 86.19 94 MET A O 1
ATOM 745 N N . GLY A 1 95 ? -8.984 -9.426 -7.898 1.00 84.19 95 GLY A N 1
ATOM 746 C CA . GLY A 1 95 ? -9.999 -9.947 -8.817 1.00 84.19 95 GLY A CA 1
ATOM 747 C C . GLY A 1 95 ? -10.381 -8.980 -9.944 1.00 84.19 95 GLY A C 1
ATOM 748 O O . GLY A 1 95 ? -11.489 -9.065 -10.470 1.00 84.19 95 GLY A O 1
ATOM 749 N N . GLY A 1 96 ? -9.489 -8.058 -10.314 1.00 81.81 96 GLY A N 1
ATOM 750 C CA . GLY A 1 96 ? -9.777 -7.015 -11.292 1.00 81.81 96 GLY A CA 1
ATOM 751 C C . GLY A 1 96 ? -8.607 -6.068 -11.527 1.00 81.81 96 GLY A C 1
ATOM 752 O O . GLY A 1 96 ? -7.542 -6.209 -10.931 1.00 81.81 96 GLY A O 1
ATOM 753 N N . PHE A 1 97 ? -8.815 -5.087 -12.404 1.00 78.50 97 PHE A N 1
ATOM 754 C CA . PHE A 1 97 ? -7.836 -4.008 -12.569 1.00 78.50 97 PHE A CA 1
ATOM 755 C C . PHE A 1 97 ? -7.943 -3.067 -11.381 1.00 78.50 97 PHE A C 1
ATOM 757 O O . PHE A 1 97 ? -9.056 -2.677 -11.032 1.00 78.50 97 PHE A O 1
ATOM 764 N N . VAL A 1 98 ? -6.815 -2.688 -10.793 1.00 85.19 98 VAL A N 1
ATOM 765 C CA . VAL A 1 98 ? -6.791 -1.773 -9.650 1.00 85.19 98 VAL A CA 1
ATOM 766 C C . VAL A 1 98 ? -6.587 -0.314 -10.058 1.00 85.19 98 VAL A C 1
ATOM 768 O O . VAL A 1 98 ? -6.087 -0.015 -11.140 1.00 85.19 98 VAL A O 1
ATOM 771 N N . GLU A 1 99 ? -6.981 0.597 -9.177 1.00 84.56 99 GLU A N 1
ATOM 772 C CA . GLU A 1 99 ? -6.670 2.024 -9.222 1.00 84.56 99 GLU A CA 1
ATOM 773 C C . GLU A 1 99 ? -5.927 2.420 -7.942 1.00 84.56 99 GLU A C 1
ATOM 775 O O . GLU A 1 99 ? -6.185 1.874 -6.866 1.00 84.56 99 GLU A O 1
ATOM 780 N N . ILE A 1 100 ? -5.017 3.387 -8.075 1.00 88.38 100 ILE A N 1
ATOM 781 C CA . ILE A 1 100 ? -4.218 3.941 -6.980 1.00 88.38 100 ILE A CA 1
ATOM 782 C C . ILE A 1 100 ? -4.839 5.269 -6.549 1.00 88.38 100 ILE A C 1
ATOM 784 O O . ILE A 1 100 ? -5.120 6.132 -7.381 1.00 88.38 100 ILE A O 1
ATOM 788 N N . TYR A 1 101 ? -5.034 5.450 -5.246 1.00 87.69 101 TYR A N 1
ATOM 789 C CA . TYR A 1 101 ? -5.525 6.692 -4.663 1.00 87.69 101 TYR A CA 1
ATOM 790 C C . TYR A 1 101 ? -4.582 7.181 -3.554 1.00 87.69 101 TYR A C 1
ATOM 792 O O . TYR A 1 101 ? -4.383 6.460 -2.575 1.00 87.69 101 TYR A O 1
ATOM 800 N N . PRO A 1 102 ? -4.015 8.395 -3.648 1.00 88.62 102 PRO A N 1
ATOM 801 C CA . PRO A 1 102 ? -3.133 8.918 -2.611 1.00 88.62 102 PRO A CA 1
ATOM 802 C C . PRO A 1 102 ? -3.919 9.191 -1.325 1.00 88.62 102 PRO A C 1
ATOM 804 O O . PRO A 1 102 ? -4.909 9.925 -1.341 1.00 88.62 102 PRO A O 1
ATOM 807 N N . LEU A 1 103 ? -3.478 8.606 -0.206 1.00 88.25 103 LEU A N 1
ATOM 808 C CA . LEU A 1 103 ? -4.081 8.846 1.104 1.00 88.25 103 LEU A CA 1
ATOM 809 C C . LEU A 1 103 ? -3.308 9.925 1.866 1.00 88.25 103 LEU A C 1
ATOM 811 O O . LEU A 1 103 ? -3.869 10.965 2.201 1.00 88.25 103 LEU A O 1
ATOM 815 N N . GLU A 1 104 ? -2.031 9.662 2.126 1.00 88.38 104 GLU A N 1
ATOM 816 C CA . GLU A 1 104 ? -1.076 10.504 2.857 1.00 88.38 104 GLU A CA 1
ATOM 817 C C . GLU A 1 104 ? 0.312 10.168 2.317 1.00 88.38 104 GLU A C 1
ATOM 819 O O . GLU A 1 104 ? 0.550 9.009 2.032 1.00 88.38 104 GLU A O 1
ATOM 824 N N . ILE A 1 105 ? 1.246 11.105 2.171 1.00 85.94 105 ILE A N 1
ATOM 825 C CA . ILE A 1 105 ? 2.576 10.766 1.629 1.00 85.94 105 ILE A CA 1
ATOM 826 C C . ILE A 1 105 ? 3.334 9.879 2.642 1.00 85.94 105 ILE A C 1
ATOM 828 O O . ILE A 1 105 ? 3.414 10.275 3.808 1.00 85.94 105 ILE A O 1
ATOM 832 N N . PRO A 1 106 ? 3.899 8.710 2.262 1.00 91.19 106 PRO A N 1
ATOM 833 C CA . PRO A 1 106 ? 3.909 8.052 0.939 1.00 91.19 106 PRO A CA 1
ATOM 834 C C . PRO A 1 106 ? 2.844 6.941 0.755 1.00 91.19 106 PRO A C 1
ATOM 836 O O . PRO A 1 106 ? 2.877 6.179 -0.207 1.00 91.19 106 PRO A O 1
ATOM 839 N N . THR A 1 107 ? 1.905 6.799 1.686 1.00 94.00 107 THR A N 1
ATOM 840 C CA . THR A 1 107 ? 0.824 5.808 1.666 1.00 94.00 107 THR A CA 1
ATOM 841 C C . THR A 1 107 ? -0.265 6.073 0.614 1.00 94.00 107 THR A C 1
ATOM 843 O O . THR A 1 107 ? -0.931 7.114 0.573 1.00 94.00 107 THR A O 1
ATOM 846 N N . VAL A 1 108 ? -0.573 5.028 -0.146 1.00 93.25 108 VAL A N 1
ATOM 847 C CA . VAL A 1 108 ? -1.666 4.978 -1.118 1.00 93.25 108 VAL A CA 1
ATOM 848 C C . VAL A 1 108 ? -2.696 3.909 -0.746 1.00 93.25 108 VAL A C 1
ATOM 850 O O . VAL A 1 108 ? -2.407 2.953 -0.025 1.00 93.25 108 VAL A O 1
ATOM 853 N N . ILE A 1 109 ? -3.918 4.081 -1.241 1.00 93.62 109 ILE A N 1
ATOM 854 C CA . ILE A 1 109 ? -4.972 3.069 -1.258 1.00 93.62 109 ILE A CA 1
ATOM 855 C C . ILE A 1 109 ? -4.988 2.421 -2.640 1.00 93.62 109 ILE A C 1
ATOM 857 O O . ILE A 1 109 ? -4.993 3.119 -3.653 1.00 93.62 109 ILE A O 1
ATOM 861 N N . ILE A 1 110 ? -5.062 1.096 -2.661 1.00 92.38 110 ILE A N 1
ATOM 862 C CA . ILE A 1 110 ? -5.270 0.289 -3.857 1.00 92.38 110 ILE A CA 1
ATOM 863 C C . ILE A 1 110 ? -6.639 -0.378 -3.752 1.00 92.38 110 ILE A C 1
ATOM 865 O O . ILE A 1 110 ? -6.898 -1.150 -2.826 1.00 92.38 110 ILE A O 1
ATOM 869 N N . TRP A 1 111 ? -7.521 -0.094 -4.703 1.00 90.56 111 TRP A N 1
ATOM 870 C CA . TRP A 1 111 ? -8.840 -0.723 -4.814 1.00 90.56 111 TRP A CA 1
ATOM 871 C C . TRP A 1 111 ? -9.106 -1.154 -6.251 1.00 90.56 111 TRP A C 1
ATOM 873 O O . TRP A 1 111 ? -8.420 -0.716 -7.170 1.00 90.56 111 TRP A O 1
ATOM 883 N N . ILE A 1 112 ? -10.110 -2.000 -6.473 1.00 85.19 112 ILE A N 1
ATOM 884 C CA . ILE A 1 112 ? -10.543 -2.347 -7.834 1.00 85.19 112 ILE A CA 1
ATOM 885 C C . ILE A 1 112 ? -11.062 -1.079 -8.541 1.00 85.19 112 ILE A C 1
ATOM 887 O O . ILE A 1 112 ? -11.626 -0.176 -7.926 1.00 85.19 112 ILE A O 1
ATOM 891 N N . ARG A 1 113 ? -10.855 -0.987 -9.853 1.00 79.56 113 ARG A N 1
ATOM 892 C CA . ARG A 1 113 ? -11.251 0.149 -10.682 1.00 79.56 113 ARG A CA 1
ATOM 893 C C . ARG A 1 113 ? -12.763 0.330 -10.709 1.00 79.56 113 ARG A C 1
ATOM 895 O O . ARG A 1 113 ? -13.508 -0.603 -11.010 1.00 79.56 113 ARG A O 1
ATOM 902 N N . ARG A 1 114 ? -13.218 1.583 -10.580 1.00 66.62 114 ARG A N 1
ATOM 903 C CA . ARG A 1 114 ? -14.647 1.905 -10.426 1.00 66.62 114 ARG A CA 1
ATOM 904 C C . ARG A 1 114 ? -15.586 1.374 -11.512 1.00 66.62 114 ARG A C 1
ATOM 906 O O . ARG A 1 114 ? -16.734 1.051 -11.235 1.00 66.62 114 ARG A O 1
ATOM 913 N N . LYS A 1 115 ? -15.113 1.246 -12.751 1.00 62.25 115 LYS A N 1
ATOM 914 C CA . LYS A 1 115 ? -15.910 0.719 -13.876 1.00 62.25 115 LYS A CA 1
ATOM 915 C C . LYS A 1 115 ? -16.186 -0.795 -13.799 1.00 62.25 115 LYS A C 1
ATOM 917 O O . LYS A 1 115 ? -16.869 -1.312 -14.671 1.00 62.25 115 LYS A O 1
ATOM 922 N N . GLN A 1 116 ? -15.655 -1.504 -12.799 1.00 63.19 116 GLN A N 1
ATOM 923 C CA . GLN A 1 116 ? -15.891 -2.939 -12.559 1.00 63.19 116 GLN A CA 1
ATOM 924 C C . GLN A 1 116 ? -16.883 -3.195 -11.407 1.00 63.19 116 GLN A C 1
ATOM 926 O O . GLN A 1 116 ? -17.084 -4.336 -11.001 1.00 63.19 116 GLN A O 1
ATOM 931 N N . PHE A 1 117 ? -17.514 -2.137 -10.885 1.00 58.12 117 PHE A N 1
ATOM 932 C CA . PHE A 1 117 ? -18.246 -2.129 -9.617 1.00 58.12 117 PHE A CA 1
ATOM 933 C C . PHE A 1 117 ? -19.767 -2.002 -9.728 1.00 58.12 117 PHE A C 1
ATOM 935 O O . PHE A 1 117 ? -20.395 -1.528 -8.783 1.00 58.12 117 PHE A O 1
ATOM 942 N N . ASP A 1 118 ? -20.408 -2.458 -10.808 1.00 59.28 118 ASP A N 1
ATOM 943 C CA . ASP A 1 118 ? -21.872 -2.322 -10.952 1.00 59.28 118 ASP A CA 1
ATOM 944 C C . ASP A 1 118 ? -22.688 -2.935 -9.783 1.00 59.28 118 ASP A C 1
ATOM 946 O O . ASP A 1 118 ? -23.899 -2.729 -9.708 1.00 59.28 118 ASP A O 1
ATOM 950 N N . LYS A 1 119 ? -22.057 -3.671 -8.846 1.00 64.19 119 LYS A N 1
ATOM 951 C CA . LYS A 1 119 ? -22.699 -4.287 -7.670 1.00 64.19 119 LYS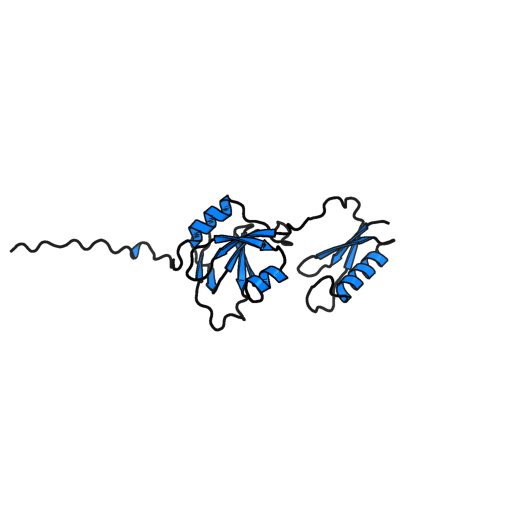 A CA 1
ATOM 952 C C . LYS A 1 119 ? -21.880 -4.302 -6.364 1.00 64.19 119 LYS A C 1
ATOM 954 O O . LYS A 1 119 ? -22.230 -5.066 -5.468 1.00 64.19 119 LYS A O 1
ATOM 959 N N . THR A 1 120 ? -20.799 -3.535 -6.208 1.00 72.69 120 THR A N 1
ATOM 960 C CA . THR A 1 120 ? -20.017 -3.588 -4.948 1.00 72.69 120 THR A CA 1
ATOM 961 C C . THR A 1 120 ? -20.569 -2.672 -3.870 1.00 72.69 120 THR A C 1
ATOM 963 O O . THR A 1 120 ? -20.769 -1.477 -4.082 1.00 72.69 120 THR A O 1
ATOM 966 N N . GLU A 1 121 ? -20.752 -3.240 -2.684 1.00 83.19 121 GLU A N 1
ATOM 967 C CA . GLU A 1 121 ? -21.171 -2.518 -1.491 1.00 83.19 121 GLU A CA 1
ATOM 968 C C . GLU A 1 121 ? -20.082 -1.556 -0.988 1.00 83.19 121 GLU A C 1
ATOM 970 O O . GLU A 1 121 ? -18.880 -1.745 -1.209 1.00 83.19 121 GLU A O 1
ATOM 975 N N . MET A 1 122 ? -20.521 -0.507 -0.293 1.00 86.62 122 MET A N 1
ATOM 976 C CA . MET A 1 122 ? -19.639 0.435 0.390 1.00 86.62 122 MET A CA 1
ATOM 977 C C . MET A 1 122 ? -18.837 -0.277 1.487 1.00 86.62 122 MET A C 1
ATOM 979 O O . MET A 1 122 ? -19.426 -0.943 2.333 1.00 86.62 122 MET A O 1
ATOM 983 N N . ASN A 1 123 ? -17.520 -0.054 1.518 1.00 89.38 123 ASN A N 1
ATOM 984 C CA . ASN A 1 123 ? -16.618 -0.607 2.528 1.00 89.38 123 ASN A CA 1
ATOM 985 C C . ASN A 1 123 ? -16.233 0.433 3.595 1.00 89.38 123 ASN A C 1
ATOM 987 O O . ASN A 1 123 ? -16.479 0.219 4.782 1.00 89.38 123 ASN A O 1
ATOM 991 N N . ARG A 1 124 ? -15.644 1.577 3.209 1.00 90.75 124 ARG A N 1
ATOM 992 C CA . ARG A 1 124 ? -15.210 2.631 4.155 1.00 90.75 124 ARG A CA 1
ATOM 993 C C . ARG A 1 124 ? -15.370 4.034 3.587 1.00 90.75 124 ARG A C 1
ATOM 995 O O . ARG A 1 124 ? -15.170 4.257 2.399 1.00 90.75 124 ARG A O 1
ATOM 1002 N N . MET A 1 125 ? -15.640 5.004 4.459 1.00 88.69 125 MET A N 1
ATOM 1003 C CA . MET A 1 125 ? -15.505 6.425 4.129 1.00 88.69 125 MET A CA 1
ATOM 1004 C C . MET A 1 125 ? -14.069 6.879 4.409 1.00 88.69 125 MET A C 1
ATOM 1006 O O . MET A 1 125 ? -13.544 6.677 5.503 1.00 88.69 125 MET A O 1
ATOM 1010 N N . ILE A 1 126 ? -13.441 7.501 3.419 1.00 88.62 126 ILE A N 1
ATOM 1011 C CA . ILE A 1 126 ? -12.090 8.050 3.488 1.00 88.62 126 ILE A CA 1
ATOM 1012 C C . ILE A 1 126 ? -12.192 9.538 3.809 1.00 88.62 126 ILE A C 1
ATOM 1014 O O . ILE A 1 126 ? -12.849 10.306 3.102 1.00 88.62 126 ILE A O 1
ATOM 1018 N N . TYR A 1 127 ? -11.519 9.934 4.882 1.00 86.94 127 TYR A N 1
ATOM 1019 C CA . TYR A 1 127 ? -11.412 11.317 5.335 1.00 86.94 127 TYR A CA 1
ATOM 1020 C C . TYR A 1 127 ? -9.960 11.769 5.247 1.00 86.94 127 TYR A C 1
ATOM 1022 O O . TYR A 1 127 ? -9.072 10.934 5.391 1.00 86.94 127 TYR A O 1
ATOM 1030 N N . ASP A 1 128 ? -9.711 13.059 5.052 1.00 83.69 128 ASP A N 1
ATOM 1031 C CA . ASP A 1 128 ? -8.365 13.622 5.199 1.00 83.69 128 ASP A CA 1
ATOM 1032 C C . ASP A 1 128 ? -7.975 13.817 6.677 1.00 83.69 128 ASP A C 1
ATOM 1034 O O . ASP A 1 128 ? -8.768 13.573 7.590 1.00 83.69 128 ASP A O 1
ATOM 1038 N N . GLU A 1 129 ? -6.751 14.289 6.919 1.00 81.25 129 GLU A N 1
ATOM 1039 C CA . GLU A 1 129 ? -6.232 14.583 8.263 1.00 81.25 129 GLU A CA 1
ATOM 1040 C C . GLU A 1 129 ? -7.061 15.631 9.027 1.00 81.25 129 GLU A C 1
ATOM 1042 O O . GLU A 1 129 ? -7.115 15.618 10.256 1.00 81.25 129 GLU A O 1
ATOM 1047 N N . LYS A 1 130 ? -7.756 16.525 8.311 1.00 84.19 130 LYS A N 1
ATOM 1048 C CA . LYS A 1 130 ? -8.651 17.541 8.889 1.00 84.19 130 LYS A CA 1
ATOM 1049 C C . LYS A 1 130 ? -10.056 16.988 9.160 1.00 84.19 130 LYS A C 1
ATOM 1051 O O . LYS A 1 130 ? -10.898 17.685 9.725 1.00 84.19 130 LYS A O 1
ATOM 1056 N N . GLY A 1 131 ? -10.317 15.732 8.798 1.00 82.69 131 GLY A N 1
ATOM 1057 C CA . GLY A 1 131 ? -11.603 15.067 8.961 1.00 82.69 131 GLY A CA 1
ATOM 1058 C C . GLY A 1 131 ? -12.632 15.421 7.888 1.00 82.69 131 GLY A C 1
ATOM 1059 O O . GLY A 1 131 ? -13.814 15.139 8.089 1.00 82.69 131 GLY A O 1
ATOM 1060 N N . HIS A 1 132 ? -12.228 16.023 6.767 1.00 86.25 132 HIS A N 1
ATOM 1061 C CA . HIS A 1 132 ? -13.124 16.240 5.636 1.00 86.25 132 HIS A CA 1
ATOM 1062 C C . HIS A 1 132 ? -13.271 14.960 4.828 1.00 86.25 132 HIS A C 1
ATOM 1064 O O . HIS A 1 132 ? -12.288 14.287 4.522 1.00 86.25 132 HIS A O 1
ATOM 1070 N N . TYR A 1 133 ? -14.508 14.642 4.455 1.00 88.69 133 TYR A N 1
ATOM 1071 C CA . TYR A 1 133 ? -14.794 13.533 3.557 1.00 88.69 133 TYR A CA 1
ATOM 1072 C C . TYR A 1 133 ? -14.108 13.753 2.204 1.00 88.69 133 TYR A C 1
ATOM 1074 O O . TYR A 1 133 ? -14.209 14.831 1.617 1.00 88.69 133 TYR A O 1
ATOM 1082 N N . ARG A 1 134 ? -13.425 12.719 1.712 1.00 88.44 134 ARG A N 1
ATOM 1083 C CA . ARG A 1 134 ? -12.736 12.731 0.419 1.00 88.44 134 ARG A CA 1
ATOM 1084 C C . ARG A 1 134 ? -13.368 11.767 -0.566 1.00 88.44 134 ARG A C 1
ATOM 1086 O O . ARG A 1 134 ? -13.695 12.164 -1.680 1.00 88.44 134 ARG A O 1
ATOM 1093 N N . GLN A 1 135 ? -13.540 10.516 -0.157 1.00 88.62 135 GLN A N 1
ATOM 1094 C CA . GLN A 1 135 ? -14.028 9.464 -1.038 1.00 88.62 135 GLN A CA 1
ATOM 1095 C C . GLN A 1 135 ? -14.662 8.327 -0.241 1.00 88.62 135 GLN A C 1
ATOM 1097 O O . GLN A 1 135 ? -14.389 8.158 0.942 1.00 88.62 135 GLN A O 1
ATOM 1102 N N . THR A 1 136 ? -15.486 7.521 -0.896 1.00 87.81 136 THR A N 1
ATOM 1103 C CA . THR A 1 136 ? -15.959 6.243 -0.365 1.00 87.81 136 THR A CA 1
ATOM 1104 C C . THR A 1 136 ? -15.239 5.102 -1.080 1.00 87.81 136 THR A C 1
ATOM 1106 O O . THR A 1 136 ? -15.260 5.041 -2.307 1.00 87.81 136 THR A O 1
ATOM 1109 N N . ALA A 1 137 ? -14.607 4.211 -0.319 1.00 89.00 137 ALA A N 1
ATOM 1110 C CA . ALA A 1 137 ? -14.066 2.953 -0.813 1.00 89.00 137 ALA A CA 1
ATOM 1111 C C . ALA A 1 137 ? -15.198 1.924 -0.949 1.00 89.00 137 ALA A C 1
ATOM 1113 O O . ALA A 1 137 ? -16.012 1.765 -0.032 1.00 89.00 137 ALA A O 1
ATOM 1114 N N . TYR A 1 138 ? -15.233 1.224 -2.080 1.00 87.00 138 TYR A N 1
ATOM 1115 C CA . TYR A 1 138 ? -16.204 0.175 -2.397 1.00 87.00 138 TYR A CA 1
ATOM 1116 C C . TYR A 1 138 ? -15.474 -1.151 -2.578 1.00 87.00 138 TYR A C 1
ATOM 1118 O O . TYR A 1 138 ? -14.396 -1.174 -3.168 1.00 87.00 138 TYR A O 1
ATOM 1126 N N . GLY A 1 139 ? -16.068 -2.240 -2.084 1.00 88.31 139 GLY A N 1
ATOM 1127 C CA . GLY A 1 139 ? -15.412 -3.548 -2.078 1.00 88.31 139 GLY A CA 1
ATOM 1128 C C . GLY A 1 139 ? -14.105 -3.554 -1.280 1.00 88.31 139 GLY A C 1
ATOM 1129 O O . GLY A 1 139 ? -13.804 -2.612 -0.547 1.00 88.31 139 GLY A O 1
ATOM 1130 N N . ASP A 1 140 ? -13.344 -4.637 -1.388 1.00 91.75 140 ASP A N 1
ATOM 1131 C CA . ASP A 1 140 ? -12.060 -4.783 -0.702 1.00 91.75 140 ASP A CA 1
ATOM 1132 C C . ASP A 1 140 ? -11.039 -3.769 -1.244 1.00 91.75 140 ASP A C 1
ATOM 1134 O O . ASP A 1 140 ? -11.031 -3.432 -2.430 1.00 91.75 140 ASP A O 1
ATOM 1138 N N . PHE A 1 141 ? -10.169 -3.278 -0.366 1.00 94.19 141 PHE A N 1
ATOM 1139 C CA . PHE A 1 141 ? -9.040 -2.420 -0.724 1.00 94.19 141 PHE A CA 1
ATOM 1140 C C . PHE A 1 141 ? -7.863 -2.715 0.200 1.00 94.19 141 PHE A C 1
ATOM 1142 O O . PHE A 1 141 ? -8.044 -3.304 1.264 1.00 94.19 141 PHE A O 1
ATOM 1149 N N . PHE A 1 142 ? -6.662 -2.286 -0.165 1.00 96.44 142 PHE A N 1
ATOM 1150 C CA . PHE A 1 142 ? -5.510 -2.355 0.728 1.00 96.44 142 PHE A CA 1
ATOM 1151 C C . PHE A 1 142 ? -4.686 -1.073 0.700 1.00 96.44 142 PHE A C 1
ATOM 1153 O O . PHE A 1 142 ? -4.858 -0.230 -0.177 1.00 96.44 142 PHE A O 1
ATOM 1160 N N . LEU A 1 143 ? -3.806 -0.922 1.688 1.00 96.81 143 LEU A N 1
ATOM 1161 C CA . LEU A 1 143 ? -2.844 0.173 1.758 1.00 96.81 143 LEU A CA 1
ATOM 1162 C C . LEU A 1 143 ? -1.418 -0.341 1.582 1.00 96.81 143 LEU A C 1
ATOM 1164 O O . LEU A 1 143 ? -1.061 -1.374 2.151 1.00 96.81 143 LEU A O 1
ATOM 1168 N N . CYS A 1 144 ? -0.608 0.420 0.857 1.00 95.69 144 CYS A N 1
ATOM 1169 C CA . CYS A 1 144 ? 0.837 0.242 0.720 1.00 95.69 144 CYS A CA 1
ATOM 1170 C C . CYS A 1 144 ? 1.510 1.615 0.606 1.00 95.69 144 CYS A C 1
ATOM 1172 O O . CYS A 1 144 ? 0.822 2.630 0.483 1.00 95.69 144 CYS A O 1
ATOM 1174 N N . ASN A 1 145 ? 2.838 1.663 0.666 1.00 93.75 145 ASN A N 1
ATOM 1175 C CA . ASN A 1 145 ? 3.572 2.875 0.315 1.00 93.75 145 ASN A CA 1
ATOM 1176 C C . ASN A 1 145 ? 3.915 2.858 -1.176 1.00 93.75 145 ASN A C 1
ATOM 1178 O O . ASN A 1 145 ? 3.932 1.800 -1.809 1.00 93.75 145 ASN A O 1
ATOM 1182 N N . LEU A 1 146 ? 4.154 4.039 -1.727 1.00 86.38 146 LEU A N 1
ATOM 1183 C CA . LEU A 1 146 ? 4.732 4.228 -3.047 1.00 86.38 146 LEU A CA 1
ATOM 1184 C C . LEU A 1 146 ? 6.137 4.809 -2.864 1.00 86.38 146 LEU A C 1
ATOM 1186 O O . LEU A 1 146 ? 6.319 5.661 -1.992 1.00 86.38 146 LEU A O 1
ATOM 1190 N N . SER A 1 147 ? 7.107 4.351 -3.654 1.00 82.06 147 SER A N 1
ATOM 1191 C CA . SER A 1 147 ? 8.465 4.897 -3.607 1.00 82.06 147 SER A CA 1
ATOM 1192 C C . SER A 1 147 ? 8.475 6.394 -3.923 1.00 82.06 147 SER A C 1
ATOM 1194 O O . SER A 1 147 ? 7.545 6.912 -4.547 1.00 82.06 147 SER A O 1
ATOM 1196 N N . GLU A 1 148 ? 9.523 7.109 -3.504 1.00 74.81 148 GLU A N 1
ATOM 1197 C CA . GLU A 1 148 ? 9.623 8.568 -3.695 1.00 74.81 148 GLU A CA 1
ATOM 1198 C C . GLU A 1 148 ? 9.458 8.984 -5.166 1.00 74.81 148 GLU A C 1
ATOM 1200 O O . GLU A 1 148 ? 8.826 9.998 -5.462 1.00 74.81 148 GLU A O 1
ATOM 1205 N N . ASN A 1 149 ? 9.949 8.148 -6.085 1.00 70.38 149 ASN A N 1
ATOM 1206 C CA . ASN A 1 149 ? 9.865 8.364 -7.529 1.00 70.38 149 ASN A CA 1
ATOM 1207 C C . ASN A 1 149 ? 8.541 7.877 -8.142 1.00 70.38 149 ASN A C 1
ATOM 1209 O O . ASN A 1 149 ? 8.323 8.023 -9.341 1.00 70.38 149 ASN A O 1
ATOM 1213 N N . GLY A 1 150 ? 7.661 7.260 -7.351 1.00 67.50 150 GLY A N 1
ATOM 1214 C CA . GLY A 1 150 ? 6.374 6.747 -7.812 1.00 67.50 150 GLY A CA 1
ATOM 1215 C C . GLY A 1 150 ? 6.442 5.449 -8.624 1.00 67.50 150 GLY A C 1
ATOM 1216 O O . GLY A 1 150 ? 5.424 5.035 -9.173 1.00 67.50 150 GLY A O 1
ATOM 1217 N N . GLN A 1 151 ? 7.620 4.829 -8.727 1.00 67.50 151 GLN A N 1
ATOM 1218 C CA . GLN A 1 151 ? 7.894 3.748 -9.680 1.00 67.50 151 GLN A CA 1
ATOM 1219 C C . GLN A 1 151 ? 7.484 2.359 -9.176 1.00 67.50 151 GLN A C 1
ATOM 1221 O O . GLN A 1 151 ? 7.069 1.523 -9.972 1.00 67.50 151 GLN A O 1
ATOM 1226 N N . TYR A 1 152 ? 7.556 2.108 -7.867 1.00 75.56 152 TYR A N 1
ATOM 1227 C CA . TYR A 1 152 ? 7.266 0.796 -7.280 1.00 75.56 152 TYR A CA 1
ATOM 1228 C C . TYR A 1 152 ? 6.562 0.929 -5.931 1.00 75.56 152 TYR A C 1
ATOM 1230 O O . TYR A 1 152 ? 6.592 1.979 -5.281 1.00 75.56 152 TYR A O 1
ATOM 1238 N N . PHE A 1 153 ? 5.903 -0.148 -5.505 1.00 87.31 153 PHE A N 1
ATOM 1239 C CA . PHE A 1 153 ? 5.274 -0.202 -4.192 1.00 87.31 153 PHE A CA 1
ATOM 1240 C C . PHE A 1 153 ? 6.270 -0.619 -3.118 1.00 87.31 153 PHE A C 1
ATOM 1242 O O . PHE A 1 153 ? 7.165 -1.437 -3.338 1.00 87.31 153 PHE A O 1
ATOM 1249 N N . GLU A 1 154 ? 6.045 -0.101 -1.920 1.00 90.69 154 GLU A N 1
ATOM 1250 C CA . GLU A 1 154 ? 6.848 -0.367 -0.740 1.00 90.69 154 GLU A CA 1
ATOM 1251 C C . GLU A 1 154 ? 5.985 -0.873 0.417 1.00 90.69 154 GLU A C 1
ATOM 1253 O O . GLU A 1 154 ? 4.775 -0.626 0.515 1.00 90.69 154 GLU A O 1
ATOM 1258 N N . SER A 1 155 ? 6.640 -1.583 1.333 1.00 94.88 155 SER A N 1
ATOM 1259 C CA . SER A 1 155 ? 6.006 -2.077 2.551 1.00 94.88 155 SER A CA 1
ATOM 1260 C C . SER A 1 155 ? 5.549 -0.932 3.450 1.00 94.88 155 SER A C 1
ATOM 1262 O O . SER A 1 155 ? 6.243 0.071 3.618 1.00 94.88 155 SER A O 1
ATOM 1264 N N . LEU A 1 156 ? 4.410 -1.125 4.113 1.00 96.69 156 LEU A N 1
ATOM 1265 C CA . LEU A 1 156 ? 4.038 -0.290 5.249 1.00 96.69 156 LEU A CA 1
ATOM 1266 C C . LEU A 1 156 ? 4.997 -0.527 6.417 1.00 96.69 156 LEU A C 1
ATOM 1268 O O . LEU A 1 156 ? 5.335 -1.667 6.746 1.00 96.69 156 LEU A O 1
ATOM 1272 N N . THR A 1 157 ? 5.369 0.546 7.109 1.00 95.88 157 THR A N 1
ATOM 1273 C CA . THR A 1 157 ? 6.104 0.432 8.369 1.00 95.88 157 THR A CA 1
ATOM 1274 C C . THR A 1 157 ? 5.195 -0.138 9.468 1.00 95.88 157 THR A C 1
ATOM 1276 O O . THR A 1 157 ? 3.969 0.025 9.417 1.00 95.88 157 THR A O 1
ATOM 1279 N N . PRO A 1 158 ? 5.747 -0.767 10.523 1.00 95.62 158 PRO A N 1
ATOM 1280 C CA . PRO A 1 158 ? 4.942 -1.268 11.641 1.00 95.62 158 PRO A CA 1
ATOM 1281 C C . PRO A 1 158 ? 4.064 -0.191 12.300 1.00 95.62 158 PRO A C 1
ATOM 1283 O O . PRO A 1 158 ? 2.970 -0.479 12.787 1.00 95.62 158 PRO A O 1
ATOM 1286 N N . GLU A 1 159 ? 4.528 1.058 12.304 1.00 95.81 159 GLU A N 1
ATOM 1287 C CA . GLU A 1 159 ? 3.788 2.207 12.827 1.00 95.81 159 GLU A CA 1
ATOM 1288 C C . GLU A 1 159 ? 2.599 2.568 11.936 1.00 95.81 159 GLU A C 1
ATOM 1290 O O . GLU A 1 159 ? 1.487 2.743 12.440 1.00 95.81 159 GLU A O 1
ATOM 1295 N N . GLN A 1 160 ? 2.799 2.594 10.615 1.00 96.06 160 GLN A N 1
ATOM 1296 C CA . GLN A 1 160 ? 1.721 2.794 9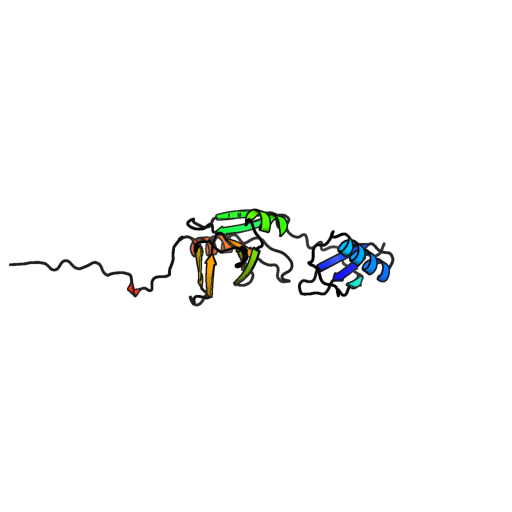.646 1.00 96.06 160 GLN A CA 1
ATOM 1297 C C . GLN A 1 160 ? 0.678 1.677 9.737 1.00 96.06 160 GLN A C 1
ATOM 1299 O O . GLN A 1 160 ? -0.517 1.965 9.783 1.00 96.06 160 GLN A O 1
ATOM 1304 N N . VAL A 1 161 ? 1.104 0.414 9.849 1.00 96.56 161 VAL A N 1
ATOM 1305 C CA . VAL A 1 161 ? 0.188 -0.722 10.040 1.00 96.56 161 VAL A CA 1
ATOM 1306 C C . VAL A 1 161 ? -0.686 -0.499 11.273 1.00 96.56 161 VAL A C 1
ATOM 1308 O O . VAL A 1 161 ? -1.907 -0.602 11.173 1.00 96.56 161 VAL A O 1
ATOM 1311 N N . ARG A 1 162 ? -0.107 -0.128 12.423 1.00 95.25 162 ARG A N 1
ATOM 1312 C CA . ARG A 1 162 ? -0.872 0.148 13.655 1.00 95.25 162 ARG A CA 1
ATOM 1313 C C . ARG A 1 162 ? -1.830 1.330 13.489 1.00 95.25 162 ARG A C 1
ATOM 1315 O O . ARG A 1 162 ? -3.005 1.208 13.838 1.00 95.25 162 ARG A O 1
ATOM 1322 N N . LYS A 1 163 ? -1.349 2.442 12.921 1.00 93.75 163 LYS A N 1
ATOM 1323 C CA . LYS A 1 163 ? -2.133 3.659 12.652 1.00 93.75 163 LYS A CA 1
ATOM 1324 C C . LYS A 1 163 ? -3.355 3.353 11.788 1.00 93.75 163 LYS A C 1
ATOM 1326 O O . LYS A 1 163 ? -4.479 3.697 12.152 1.00 93.75 163 LYS A O 1
ATOM 1331 N N . TYR A 1 164 ? -3.150 2.699 10.648 1.00 94.44 164 TYR A N 1
ATOM 1332 C CA . TYR A 1 164 ? -4.227 2.428 9.701 1.00 94.44 164 TYR A CA 1
ATOM 1333 C C . TYR A 1 164 ? -5.135 1.283 10.153 1.00 94.44 164 TYR A C 1
ATOM 1335 O O . TYR A 1 164 ? -6.329 1.327 9.867 1.00 94.44 164 TYR A O 1
ATOM 1343 N N . THR A 1 165 ? -4.623 0.323 10.931 1.00 93.94 165 THR A N 1
ATOM 1344 C CA . THR A 1 165 ? -5.466 -0.691 11.583 1.00 93.94 165 THR A CA 1
ATOM 1345 C C . THR A 1 165 ? -6.494 -0.009 12.478 1.00 93.94 165 THR A C 1
ATOM 1347 O O . THR A 1 165 ? -7.690 -0.183 12.275 1.00 93.94 165 THR A O 1
ATOM 1350 N N . GLN A 1 166 ? -6.048 0.885 13.367 1.00 91.62 166 GLN A N 1
ATOM 1351 C CA . GLN A 1 166 ? -6.956 1.641 14.228 1.00 91.62 166 GLN A CA 1
ATOM 1352 C C . GLN A 1 166 ? -7.926 2.526 13.427 1.00 91.62 166 GLN A C 1
ATOM 1354 O O . GLN A 1 166 ? -9.101 2.618 13.778 1.00 91.62 166 GLN A O 1
ATOM 1359 N N . ARG A 1 167 ? -7.454 3.158 12.343 1.00 90.12 167 ARG A N 1
ATOM 1360 C CA . ARG A 1 167 ? -8.276 4.026 11.481 1.00 90.12 167 ARG A CA 1
ATOM 1361 C C . ARG A 1 167 ? -9.406 3.276 10.776 1.00 90.12 167 ARG A C 1
ATOM 1363 O O . ARG A 1 167 ? -10.473 3.851 10.587 1.00 90.12 167 ARG A O 1
ATOM 1370 N N . PHE A 1 168 ? -9.177 2.031 10.361 1.00 90.69 168 PHE A N 1
ATOM 1371 C CA . PHE A 1 168 ? -10.135 1.251 9.569 1.00 90.69 168 PHE A CA 1
ATOM 1372 C C . PHE A 1 168 ? -10.778 0.088 10.337 1.00 90.69 168 PHE A C 1
ATOM 1374 O O . PHE A 1 168 ? -11.540 -0.681 9.741 1.00 90.69 168 PHE A O 1
ATOM 1381 N N . GLU A 1 169 ? -10.522 -0.010 11.645 1.00 87.06 169 GLU A N 1
ATOM 1382 C CA . GLU A 1 169 ? -10.962 -1.086 12.541 1.00 87.06 169 GLU A CA 1
ATOM 1383 C C . GLU A 1 169 ? -12.465 -1.359 12.440 1.00 87.06 169 GLU A C 1
ATOM 1385 O O . GLU A 1 169 ? -12.896 -2.510 12.379 1.00 87.06 169 GLU A O 1
ATOM 1390 N N . ARG A 1 170 ? -13.282 -0.299 12.394 1.00 81.06 170 ARG A N 1
ATOM 1391 C CA . ARG A 1 170 ? -14.740 -0.429 12.397 1.00 81.06 170 ARG A CA 1
ATOM 1392 C C . ARG A 1 170 ? -15.323 -0.500 10.980 1.00 81.06 170 ARG A C 1
ATOM 1394 O O . ARG A 1 170 ? -15.194 0.470 10.234 1.00 81.06 170 ARG A O 1
ATOM 1401 N N . PRO A 1 171 ? -16.062 -1.579 10.644 1.00 64.56 171 PRO A N 1
ATOM 1402 C CA . PRO A 1 171 ? -16.678 -1.797 9.334 1.00 64.56 171 PRO A CA 1
ATOM 1403 C C . PRO A 1 171 ? -17.588 -0.689 8.803 1.00 64.56 171 PRO A C 1
ATOM 1405 O O . PRO A 1 171 ? -17.767 -0.553 7.600 1.00 64.56 171 PRO A O 1
ATOM 1408 N N . SER A 1 172 ? -18.186 0.088 9.704 1.00 57.03 172 SER A N 1
ATOM 1409 C CA . SER A 1 172 ? -19.339 0.935 9.410 1.00 57.03 172 SER A CA 1
ATOM 1410 C C . SER A 1 172 ? -19.219 2.343 9.987 1.00 57.03 172 SER A C 1
ATOM 1412 O O . SER A 1 172 ? -20.244 2.961 10.269 1.00 57.03 172 SER A O 1
ATOM 1414 N N . GLU A 1 173 ? -18.006 2.856 10.225 1.00 55.12 173 GLU A N 1
ATOM 1415 C CA . GLU A 1 173 ? -17.824 4.226 10.724 1.00 55.12 173 GLU A CA 1
ATOM 1416 C C . GLU A 1 173 ? -18.191 5.267 9.643 1.00 55.12 173 GLU A C 1
ATOM 1418 O O . GLU A 1 173 ? -17.359 5.975 9.079 1.00 55.12 173 GLU A O 1
ATOM 1423 N N . MET A 1 174 ? -19.498 5.426 9.402 1.00 50.28 174 MET A N 1
ATOM 1424 C CA . MET A 1 174 ? -20.069 6.761 9.305 1.00 50.28 174 MET A CA 1
ATOM 1425 C C . MET A 1 174 ? -19.689 7.446 10.610 1.00 50.28 174 MET A C 1
ATOM 1427 O O . MET A 1 174 ? -20.149 7.050 11.682 1.00 50.28 174 MET A O 1
ATOM 1431 N N . ARG A 1 175 ? -18.800 8.434 10.545 1.00 43.53 175 ARG A N 1
ATOM 1432 C CA . ARG A 1 175 ? -18.455 9.255 11.699 1.00 43.53 175 ARG A CA 1
ATOM 1433 C C . ARG A 1 175 ? -19.711 10.038 12.084 1.00 43.53 175 ARG A C 1
ATOM 1435 O O . ARG A 1 175 ? -19.925 11.144 11.599 1.00 43.53 175 ARG A O 1
ATOM 1442 N N . THR A 1 176 ? -20.586 9.452 12.901 1.00 40.12 176 THR A N 1
ATOM 1443 C CA . THR A 1 176 ? -21.735 10.173 13.445 1.00 40.12 176 THR A CA 1
ATOM 1444 C C . THR A 1 176 ? -21.175 11.333 14.244 1.00 40.12 176 THR A C 1
ATOM 1446 O O . THR A 1 176 ? -20.320 11.149 15.116 1.00 40.12 176 THR A O 1
ATOM 1449 N N . SER A 1 177 ? -21.598 12.544 13.901 1.00 37.19 177 SER A N 1
ATOM 1450 C CA . SER A 1 177 ? -21.230 13.740 14.647 1.00 37.19 177 SER A CA 1
ATOM 1451 C C . SER A 1 177 ? -21.524 13.544 16.148 1.00 37.19 177 SER A C 1
ATOM 1453 O O . SER A 1 177 ? -22.436 12.788 16.491 1.00 37.19 177 SER A O 1
ATOM 1455 N N . PRO A 1 178 ? -20.829 14.234 17.074 1.00 46.38 178 PRO A N 1
ATOM 1456 C CA . PRO A 1 178 ? -21.062 14.084 18.518 1.00 46.38 178 PRO A CA 1
ATOM 1457 C C . PRO A 1 178 ? -22.518 14.307 18.971 1.00 46.38 178 PRO A C 1
ATOM 1459 O O . PRO A 1 178 ? -22.867 13.974 20.099 1.00 46.38 178 PRO A O 1
ATOM 1462 N N . LYS A 1 179 ? -23.383 14.856 18.106 1.00 43.06 179 LYS A N 1
ATOM 1463 C CA . LYS A 1 179 ? -24.809 15.068 18.379 1.00 43.06 179 LYS A CA 1
ATOM 1464 C C . LYS A 1 179 ? -25.633 13.774 18.444 1.00 43.06 179 LYS A C 1
ATOM 1466 O O . LYS A 1 179 ? -26.746 13.821 18.960 1.00 43.06 179 LYS A O 1
ATOM 1471 N N . ASP A 1 180 ? -25.094 12.637 18.000 1.00 48.22 180 ASP A N 1
ATOM 1472 C CA . ASP A 1 180 ? -25.815 11.355 17.988 1.00 48.22 180 ASP A CA 1
ATOM 1473 C C . ASP A 1 180 ? -25.558 10.471 19.222 1.00 48.22 180 ASP A C 1
ATOM 1475 O O . ASP A 1 180 ? -26.211 9.436 19.390 1.00 48.22 180 ASP A O 1
ATOM 1479 N N . GLN A 1 181 ? -24.700 10.899 20.162 1.00 48.25 181 GLN A N 1
ATOM 1480 C CA . GLN A 1 181 ? -24.727 10.354 21.524 1.00 48.25 181 GLN A CA 1
ATOM 1481 C C . GLN A 1 181 ? -25.988 10.862 22.233 1.00 48.25 181 GLN A C 1
ATOM 1483 O O . GLN A 1 181 ? -25.976 11.861 22.952 1.00 48.25 181 GLN A O 1
ATOM 1488 N N . LYS A 1 182 ? -27.110 10.164 22.025 1.00 43.22 182 LYS A N 1
ATOM 1489 C CA . LYS A 1 182 ? -28.316 10.334 22.840 1.00 43.22 182 LYS A CA 1
ATOM 1490 C C . LYS A 1 182 ? -27.922 10.234 24.314 1.00 43.22 182 LYS A C 1
ATOM 1492 O O . LYS A 1 182 ? -27.535 9.167 24.788 1.00 43.22 182 LYS A O 1
ATOM 1497 N N . SER A 1 183 ? -28.054 11.348 25.031 1.00 38.25 183 SER A N 1
ATOM 1498 C CA . SER A 1 183 ? -27.970 11.400 26.488 1.00 38.25 183 SER A CA 1
ATOM 1499 C C . SER A 1 183 ? -28.856 10.299 27.089 1.00 38.25 183 SER A C 1
ATOM 1501 O O . SER A 1 183 ? -29.972 10.090 26.592 1.00 38.25 183 SER A O 1
ATOM 1503 N N . PRO A 1 184 ? -28.428 9.600 28.155 1.00 42.81 184 PRO A N 1
ATOM 1504 C CA . PRO A 1 184 ? -29.303 8.655 28.831 1.00 42.81 184 PRO A CA 1
ATOM 1505 C C . PRO A 1 184 ? -30.551 9.411 29.301 1.00 42.81 184 PRO A C 1
ATOM 1507 O O . PRO A 1 184 ? -30.455 10.421 30.002 1.00 42.81 184 PRO A O 1
ATOM 1510 N N . LYS A 1 185 ? -31.734 8.956 28.867 1.00 47.75 185 LYS A N 1
ATOM 1511 C CA . LYS A 1 185 ? -33.019 9.508 29.308 1.00 47.75 185 LYS A CA 1
ATOM 1512 C C . LYS A 1 185 ? -33.057 9.439 30.835 1.00 47.75 185 LYS A C 1
ATOM 1514 O O . LYS A 1 185 ? -33.199 8.353 31.393 1.00 47.75 185 LYS A O 1
ATOM 1519 N N . LYS A 1 186 ? -32.949 10.589 31.512 1.00 48.34 186 LYS A N 1
ATOM 1520 C CA . LYS A 1 186 ? -33.300 10.702 32.931 1.00 48.34 186 LYS A CA 1
ATOM 1521 C C . LYS A 1 186 ? -34.736 10.198 33.075 1.00 48.34 186 LYS A C 1
ATOM 1523 O O . LYS A 1 186 ? -35.655 10.820 32.539 1.00 48.34 186 LYS A O 1
ATOM 1528 N N . LYS A 1 187 ? -34.926 9.069 33.765 1.00 47.16 187 LYS A N 1
ATOM 1529 C CA . LYS A 1 187 ? -36.233 8.708 34.317 1.00 47.16 187 LYS A CA 1
ATOM 1530 C C . LYS A 1 187 ? -36.639 9.877 35.213 1.00 47.16 187 LYS A C 1
ATOM 1532 O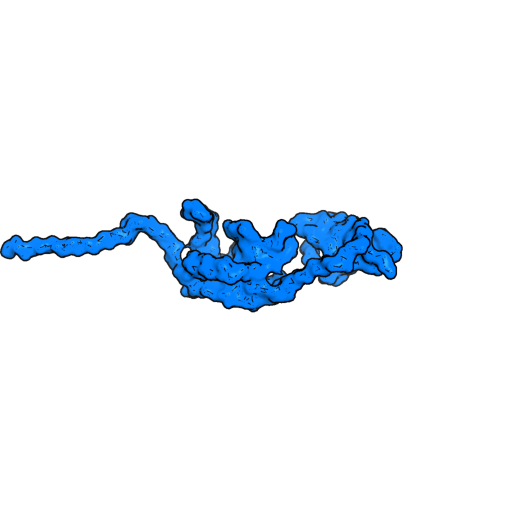 O . LYS A 1 187 ? -35.941 10.174 36.174 1.00 47.16 187 LYS A O 1
ATOM 1537 N N . ARG A 1 188 ? -37.692 10.598 34.829 1.00 44.22 188 ARG A N 1
ATOM 1538 C CA . ARG A 1 188 ? -38.375 11.507 35.745 1.00 44.22 188 ARG A CA 1
ATOM 1539 C C . ARG A 1 188 ? -39.209 10.642 36.675 1.00 44.22 188 ARG A C 1
ATOM 1541 O O . ARG A 1 188 ? -39.995 9.821 36.205 1.00 44.22 188 ARG A O 1
ATOM 1548 N N . ASP A 1 189 ? -38.972 10.824 37.962 1.00 51.91 189 ASP A N 1
ATOM 1549 C CA . ASP A 1 189 ? -39.742 10.249 39.050 1.00 51.91 189 ASP A CA 1
ATOM 1550 C C . ASP A 1 189 ? -41.212 10.663 38.928 1.00 51.91 189 ASP A C 1
ATOM 1552 O O . ASP A 1 189 ? -41.519 11.850 38.800 1.00 51.91 189 ASP A O 1
ATOM 1556 N N . ASN A 1 190 ? -42.120 9.689 38.990 1.00 40.34 190 ASN A N 1
ATOM 1557 C CA . ASN A 1 190 ? -43.520 9.954 39.293 1.00 40.34 190 ASN A CA 1
ATOM 1558 C C . ASN A 1 190 ? -43.716 9.740 40.793 1.00 40.34 190 ASN A C 1
ATOM 1560 O O . ASN A 1 190 ? -43.898 8.616 41.254 1.00 40.34 190 ASN A O 1
ATOM 1564 N N . VAL A 1 191 ? -43.672 10.844 41.536 1.00 47.44 191 VAL A N 1
ATOM 1565 C CA . VAL A 1 191 ? -44.301 10.958 42.850 1.00 47.44 191 VAL A CA 1
ATOM 1566 C C . VAL A 1 191 ? -45.675 11.578 42.629 1.00 47.44 191 VAL A C 1
ATOM 1568 O O . VAL A 1 191 ? -45.766 12.763 42.302 1.00 47.44 191 VAL A O 1
ATOM 1571 N N . ARG A 1 192 ? -46.725 10.776 42.800 1.00 46.97 192 ARG A N 1
ATOM 1572 C CA . ARG A 1 192 ? -47.962 11.139 43.503 1.00 46.97 192 ARG A CA 1
ATOM 1573 C C . ARG A 1 192 ? -48.853 9.919 43.661 1.00 46.97 192 ARG A C 1
ATOM 1575 O O . ARG A 1 192 ? -49.044 9.212 42.651 1.00 46.97 192 ARG A O 1
#

Sequence (192 aa):
MPKYDVTVTELACAVVTVEEEDKEAAEEMAEAMFNRGECSFTDYKDLDFEAELNPDAFYEIQEPKEITVLMVPNGKPPKPQTVENSMRAINRMMGGFVEIYPLEIPTVIIWIRRKQFDKTEMNRMIYDEKGHYRQTAYGDFFLCNLSENGQYFESLTPEQVRKYTQRFERPSEMRTSPKDQKSPKKKRDNVR

InterPro domains:
  IPR024559 Domain of unknown function DUF3846 [PF12957] (67-169)

Radius of gyration: 23.79 Å; chains: 1; bounding box: 79×29×75 Å